Protein 9HDW (pdb70)

GO terms:
  GO:0042802 identical protein binding (F, IPI)
  GO:0004588 orotate phosphoribosyltransferase activity (F, IDA)
  GO:0004590 orotidine-5'-phosphate decarboxylase activity (F, IDA)
  GO:0006222 UMP biosynthetic process (P, IDA)
  GO:0005829 cytosol (C, TAS)
  GO:0005515 protein binding (F, IPI)
  GO:0005634 nucleus (C, IDA)
  GO:0005737 cytoplasm (C, IDA)

Organism: Homo sapiens (NCBI:txid9606)

Structure (mmCIF, N/CA/C/O backbone):
data_9HDW
#
_entry.id   9HDW
#
_cell.length_a   78.830
_cell.length_b   116.560
_cell.length_c   61.990
_cell.angle_alpha   90.00
_cell.angle_beta   90.00
_cell.angle_gamma   90.00
#
_symmetry.space_group_name_H-M   'C 2 2 21'
#
loop_
_entity.id
_entity.type
_entity.pdbx_description
1 polymer "Uridine 5'-monophosphate synthase"
2 non-polymer "URIDINE-5'-MONOPHOSPHATE"
3 non-polymer GLYCEROL
4 water water
#
loop_
_atom_site.group_PDB
_atom_site.id
_atom_site.type_symbol
_atom_site.label_atom_id
_atom_site.label_alt_id
_atom_site.label_comp_id
_atom_site.label_asym_id
_atom_site.label_entity_id
_atom_site.label_seq_id
_atom_site.pdbx_PDB_ins_code
_atom_site.Cartn_x
_atom_site.Cartn_y
_atom_site.Cartn_z
_atom_site.occupancy
_atom_site.B_iso_or_equiv
_atom_site.auth_seq_id
_atom_site.auth_comp_id
_atom_site.auth_asym_id
_atom_site.auth_atom_id
_atom_site.pdbx_PDB_model_num
ATOM 1 N N . MET A 1 1 ? 31.214 30.770 22.623 1.00 45.87 223 MET A N 1
ATOM 2 C CA . MET A 1 1 ? 30.087 31.183 21.794 1.00 45.14 223 MET A CA 1
ATOM 3 C C . MET A 1 1 ? 28.835 30.368 22.114 1.00 37.58 223 MET A C 1
ATOM 4 O O . MET A 1 1 ? 28.258 29.723 21.234 1.00 38.64 223 MET A O 1
ATOM 17 N N A GLU A 1 2 ? 28.429 30.393 23.379 0.59 32.77 224 GLU A N 1
ATOM 18 N N B GLU A 1 2 ? 28.415 30.404 23.380 0.41 33.37 224 GLU A N 1
ATOM 19 C CA A GLU A 1 2 ? 27.170 29.774 23.764 0.59 27.31 224 GLU A CA 1
ATOM 20 C CA B GLU A 1 2 ? 27.170 29.756 23.777 0.41 28.62 224 GLU A CA 1
ATOM 21 C C A GLU A 1 2 ? 26.019 30.560 23.147 0.59 20.75 224 GLU A C 1
ATOM 22 C C B GLU A 1 2 ? 25.978 30.546 23.243 0.41 22.88 224 GLU A C 1
ATOM 23 O O A GLU A 1 2 ? 25.992 31.790 23.204 0.59 20.32 224 GLU A O 1
ATOM 24 O O B GLU A 1 2 ? 25.869 31.756 23.468 0.41 23.29 224 GLU A O 1
ATOM 47 N N . LEU A 1 3 ? 25.078 29.853 22.550 1.00 17.52 225 LEU A N 1
ATOM 48 C CA . LEU A 1 3 ? 23.880 30.443 21.986 1.00 14.81 225 LEU A CA 1
ATOM 49 C C . LEU A 1 3 ? 22.723 30.367 22.975 1.00 12.96 225 LEU A C 1
ATOM 50 O O . LEU A 1 3 ? 22.589 29.414 23.742 1.00 14.25 225 LEU A O 1
ATOM 67 N N . SER A 1 4 ? 21.852 31.360 22.912 1.00 11.80 226 SER A N 1
ATOM 68 C CA . SER A 1 4 ? 20.607 31.338 23.649 1.00 11.36 226 SER A CA 1
ATOM 69 C C . SER A 1 4 ? 19.709 30.196 23.181 1.00 10.62 226 SER A C 1
ATOM 70 O O . SER A 1 4 ? 19.861 29.653 22.090 1.00 10.58 226 SER A O 1
ATOM 78 N N . PHE A 1 5 ? 18.716 29.872 24.005 1.00 10.37 227 PHE A N 1
ATOM 79 C CA . PHE A 1 5 ? 17.730 28.883 23.591 1.00 10.03 227 PHE A CA 1
ATOM 80 C C . PHE A 1 5 ? 17.048 29.288 22.282 1.00 10.23 227 PHE A C 1
ATOM 81 O O . PHE A 1 5 ? 16.855 28.460 21.392 1.00 10.15 227 PHE A O 1
ATOM 98 N N . GLY A 1 6 ? 16.703 30.572 22.142 1.00 10.84 228 GLY A N 1
ATOM 99 C CA . GLY A 1 6 ? 16.031 31.017 20.932 1.00 11.69 228 GLY A CA 1
ATOM 100 C C . GLY A 1 6 ? 16.893 30.878 19.690 1.00 11.16 228 GLY A C 1
ATOM 101 O O . GLY A 1 6 ? 16.393 30.544 18.614 1.00 11.65 228 GLY A O 1
ATOM 105 N N . ALA A 1 7 ? 18.196 31.139 19.811 1.00 10.97 229 ALA A N 1
ATOM 106 C CA . ALA A 1 7 ? 19.091 30.934 18.674 1.00 10.62 229 ALA A CA 1
ATOM 107 C C . ALA A 1 7 ? 19.307 29.448 18.397 1.00 9.98 229 ALA A C 1
ATOM 108 O O . ALA A 1 7 ? 19.381 29.025 17.235 1.00 10.06 229 ALA A O 1
ATOM 115 N N . ARG A 1 8 ? 19.397 28.628 19.448 1.00 9.91 230 ARG A N 1
ATOM 116 C CA . ARG A 1 8 ? 19.531 27.188 19.228 1.00 9.70 230 ARG A CA 1
ATOM 117 C C . ARG A 1 8 ? 18.330 26.641 18.475 1.00 9.58 230 ARG A C 1
ATOM 118 O O . ARG A 1 8 ? 18.462 25.713 17.673 1.00 9.76 230 ARG A O 1
ATOM 139 N N . ALA A 1 9 ? 17.149 27.219 18.706 1.00 9.64 231 ALA A N 1
ATOM 140 C CA . ALA A 1 9 ? 15.942 26.783 18.023 1.00 9.94 231 ALA A CA 1
ATOM 141 C C . ALA A 1 9 ? 16.031 26.953 16.510 1.00 9.97 231 ALA A C 1
ATOM 142 O O . ALA A 1 9 ? 15.246 26.338 15.788 1.00 10.76 231 ALA A O 1
ATOM 149 N N A GLU A 1 10 ? 16.953 27.778 16.026 0.62 9.94 232 GLU A N 1
ATOM 150 N N B GLU A 1 10 ? 16.950 27.797 16.037 0.38 9.85 232 GLU A N 1
ATOM 151 C CA A GLU A 1 10 ? 17.102 28.038 14.597 0.62 10.37 232 GLU A CA 1
ATOM 152 C CA B GLU A 1 10 ? 17.125 28.094 14.620 0.38 9.96 232 GLU A CA 1
ATOM 153 C C A GLU A 1 10 ? 18.276 27.300 13.978 0.62 10.19 232 GLU A C 1
ATOM 154 C C B GLU A 1 10 ? 18.291 27.340 13.991 0.38 10.14 232 GLU A C 1
ATOM 155 O O A GLU A 1 10 ? 18.518 27.459 12.781 0.62 11.24 232 GLU A O 1
ATOM 156 O O B GLU A 1 10 ? 18.551 27.536 12.801 0.38 11.01 232 GLU A O 1
ATOM 179 N N . LEU A 1 11 ? 19.003 26.497 14.734 1.00 10.17 233 LEU A N 1
ATOM 180 C CA . LEU A 1 11 ? 20.196 25.865 14.187 1.00 10.42 233 LEU A CA 1
ATOM 181 C C . LEU A 1 11 ? 19.855 25.005 12.972 1.00 10.82 233 LEU A C 1
ATOM 182 O O . LEU A 1 11 ? 18.803 24.364 12.935 1.00 11.65 233 LEU A O 1
ATOM 199 N N . PRO A 1 12 ? 20.768 24.910 12.003 1.00 11.39 234 PRO A N 1
ATOM 200 C CA . PRO A 1 12 ? 20.481 24.146 10.782 1.00 12.51 234 PRO A CA 1
ATOM 201 C C . PRO A 1 12 ? 20.032 22.730 11.025 1.00 12.44 234 PRO A C 1
ATOM 202 O O . PRO A 1 12 ? 19.147 22.248 10.313 1.00 14.39 234 PRO A O 1
ATOM 213 N N A ARG A 1 13 ? 20.650 22.022 11.960 0.59 12.00 235 ARG A N 1
ATOM 214 N N B ARG A 1 13 ? 20.652 22.045 11.982 0.41 12.76 235 ARG A N 1
ATOM 215 C CA A ARG A 1 13 ? 20.362 20.606 12.184 0.59 12.59 235 ARG A CA 1
ATOM 216 C CA B ARG A 1 13 ? 20.412 20.632 12.234 0.41 13.91 235 ARG A CA 1
ATOM 217 C C A ARG A 1 13 ? 19.308 20.370 13.265 0.59 11.71 235 ARG A C 1
ATOM 218 C C B ARG A 1 13 ? 19.425 20.400 13.374 0.41 12.90 235 ARG A C 1
ATOM 219 O O A ARG A 1 13 ? 19.053 19.214 13.633 0.59 12.14 235 ARG A O 1
ATOM 220 O O B ARG A 1 13 ? 19.331 19.278 13.889 0.41 13.75 235 ARG A O 1
ATOM 261 N N . ILE A 1 14 ? 18.675 21.427 13.773 1.00 11.52 236 ILE A N 1
ATOM 262 C CA . ILE A 1 14 ? 17.729 21.255 14.872 1.00 11.14 236 ILE A CA 1
ATOM 263 C C . ILE A 1 14 ? 16.570 20.361 14.449 1.00 11.40 236 ILE A C 1
ATOM 264 O O . ILE A 1 14 ? 16.057 20.441 13.328 1.00 12.71 236 ILE A O 1
ATOM 281 N N . HIS A 1 15 ? 16.130 19.517 15.368 1.00 10.99 237 HIS A N 1
ATOM 282 C CA . HIS A 1 15 ? 14.931 18.726 15.158 1.00 11.07 237 HIS A CA 1
ATOM 283 C C . HIS A 1 15 ? 13.697 19.590 15.420 1.00 10.73 237 HIS A C 1
ATOM 284 O O . HIS A 1 15 ? 13.702 20.405 16.345 1.00 10.66 237 HIS A O 1
ATOM 297 N N A PRO A 1 16 ? 12.616 19.411 14.654 0.75 11.16 238 PRO A N 1
ATOM 298 N N B PRO A 1 16 ? 12.617 19.419 14.662 0.25 11.56 238 PRO A N 1
ATOM 299 C CA A PRO A 1 16 ? 11.426 20.247 14.883 0.75 11.48 238 PRO A CA 1
ATOM 300 C CA B PRO A 1 16 ? 11.442 20.275 14.892 0.25 11.78 238 PRO A CA 1
ATOM 301 C C A PRO A 1 16 ? 10.881 20.216 16.299 0.75 10.75 238 PRO A C 1
ATOM 302 C C B PRO A 1 16 ? 10.894 20.230 16.310 0.25 10.93 238 PRO A C 1
ATOM 303 O O A PRO A 1 16 ? 10.361 21.236 16.760 0.75 11.67 238 PRO A O 1
ATOM 304 O O B PRO A 1 16 ? 10.412 21.259 16.798 0.25 11.23 238 PRO A O 1
ATOM 325 N N . VAL A 1 17 ? 10.943 19.079 16.988 1.00 10.41 239 VAL A N 1
ATOM 326 C CA . VAL A 1 17 ? 10.422 19.025 18.352 1.00 10.30 239 VAL A CA 1
ATOM 327 C C . VAL A 1 17 ? 11.323 19.828 19.286 1.00 9.77 239 VAL A C 1
ATOM 328 O O . VAL A 1 17 ? 10.851 20.542 20.179 1.00 10.24 239 VAL A O 1
ATOM 342 N N . ALA A 1 18 ? 12.634 19.692 19.098 1.00 9.78 240 ALA A N 1
ATOM 343 C CA . ALA A 1 18 ? 13.580 20.492 19.860 1.00 9.79 240 ALA A CA 1
ATOM 344 C C . ALA A 1 18 ? 13.396 21.978 19.608 1.00 9.39 240 ALA A C 1
ATOM 345 O O . ALA A 1 18 ? 13.471 22.784 20.539 1.00 9.55 240 ALA A O 1
ATOM 352 N N A SER A 1 19 ? 13.176 22.359 18.345 0.77 9.78 241 SER A N 1
ATOM 353 N N B SER A 1 19 ? 13.160 22.375 18.354 0.23 9.49 241 SER A N 1
ATOM 354 C CA A SER A 1 19 ? 12.984 23.767 18.031 0.77 10.14 241 SER A CA 1
ATOM 355 C CA B SER A 1 19 ? 13.007 23.801 18.078 0.23 9.44 241 SER A CA 1
ATOM 356 C C A SER A 1 19 ? 11.744 24.320 18.717 0.77 9.80 241 SER A C 1
ATOM 357 C C B SER A 1 19 ? 11.727 24.349 18.699 0.23 9.58 241 SER A C 1
ATOM 358 O O A SER A 1 19 ? 11.778 25.409 19.302 0.77 10.42 241 SER A O 1
ATOM 359 O O B SER A 1 19 ? 11.713 2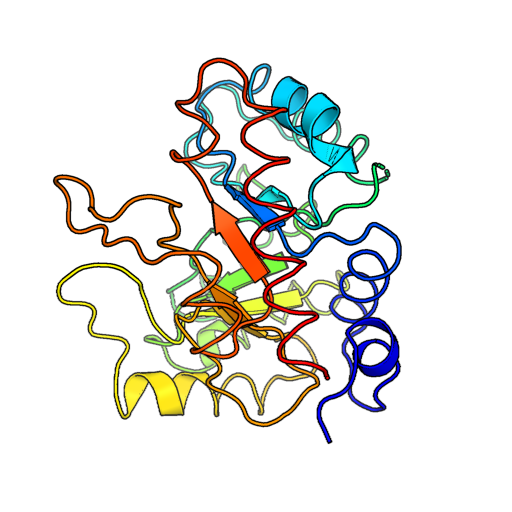5.476 19.208 0.23 9.74 241 SER A O 1
ATOM 374 N N . LYS A 1 20 ? 10.641 23.570 18.671 1.00 9.87 242 LYS A N 1
ATOM 375 C CA . LYS A 1 20 ? 9.410 23.996 19.330 1.00 10.26 242 LYS A CA 1
ATOM 376 C C . LYS A 1 20 ? 9.640 24.199 20.824 1.00 9.67 242 LYS A C 1
ATOM 377 O O . LYS A 1 20 ? 9.211 25.201 21.417 1.00 10.09 242 LYS A O 1
ATOM 397 N N . LEU A 1 21 ? 10.330 23.247 21.443 1.00 9.41 243 LEU A N 1
ATOM 398 C CA . LEU A 1 21 ? 10.637 23.334 22.868 1.00 9.12 243 LEU A CA 1
ATOM 399 C C . LEU A 1 21 ? 11.503 24.553 23.176 1.00 9.10 243 LEU A C 1
ATOM 400 O O . LEU A 1 21 ? 11.209 25.312 24.108 1.00 9.28 243 LEU A O 1
ATOM 416 N N . LEU A 1 22 ? 12.598 24.726 22.435 1.00 9.21 244 LEU A N 1
ATOM 417 C CA . LEU A 1 22 ? 13.508 25.840 22.693 1.00 9.45 244 LEU A CA 1
ATOM 418 C C . LEU A 1 22 ? 12.806 27.183 22.525 1.00 9.85 244 LEU A C 1
ATOM 419 O O . LEU A 1 22 ? 13.046 28.121 23.295 1.00 10.31 244 LEU A O 1
ATOM 435 N N A ARG A 1 23 ? 11.943 27.300 21.507 0.52 9.93 245 ARG A N 1
ATOM 436 N N B ARG A 1 23 ? 11.920 27.289 21.532 0.48 10.49 245 ARG A N 1
ATOM 437 C CA A ARG A 1 23 ? 11.188 28.535 21.320 0.52 10.17 245 ARG A CA 1
ATOM 438 C CA B ARG A 1 23 ? 11.209 28.544 21.317 0.48 11.20 245 ARG A CA 1
ATOM 439 C C A ARG A 1 23 ? 10.318 28.838 22.531 0.52 9.94 245 ARG A C 1
ATOM 440 C C B ARG A 1 23 ? 10.248 28.855 22.459 0.48 10.98 245 ARG A C 1
ATOM 441 O O A ARG A 1 23 ? 10.288 29.977 23.010 0.52 10.31 245 ARG A O 1
ATOM 442 O O B ARG A 1 23 ? 10.109 30.021 22.843 0.48 11.57 245 ARG A O 1
ATOM 483 N N . LEU A 1 24 ? 9.569 27.846 23.018 1.00 10.17 246 LEU A N 1
ATOM 484 C CA . LEU A 1 24 ? 8.665 28.123 24.135 1.00 10.16 246 LEU A CA 1
ATOM 485 C C . LEU A 1 24 ? 9.441 28.355 25.429 1.00 9.66 246 LEU A C 1
ATOM 486 O O . LEU A 1 24 ? 8.996 29.134 26.278 1.00 10.21 246 LEU A O 1
ATOM 503 N N A MET A 1 25 ? 10.610 27.728 25.584 0.95 9.29 247 MET A N 1
ATOM 504 N N B MET A 1 25 ? 10.601 27.715 25.587 0.05 9.77 247 MET A N 1
ATOM 505 C CA A MET A 1 25 ? 11.459 28.008 26.739 0.95 9.14 247 MET A CA 1
ATOM 506 C CA B MET A 1 25 ? 11.453 28.018 26.731 0.05 9.91 247 MET A CA 1
ATOM 507 C C A MET A 1 25 ? 11.843 29.482 26.754 0.95 9.52 247 MET A C 1
ATOM 508 C C B MET A 1 25 ? 11.846 29.489 26.733 0.05 10.44 247 MET A C 1
ATOM 509 O O A MET A 1 25 ? 11.757 30.163 27.781 0.95 10.22 247 MET A O 1
ATOM 510 O O B MET A 1 25 ? 11.751 30.172 27.759 0.05 10.42 247 MET A O 1
ATOM 537 N N A GLN A 1 26 ? 12.285 29.976 25.600 0.71 9.83 248 GLN A N 1
ATOM 538 N N B GLN A 1 26 ? 12.297 29.994 25.583 0.29 11.01 248 GLN A N 1
ATOM 539 C CA A GLN A 1 26 ? 12.693 31.372 25.490 0.71 10.81 248 GLN A CA 1
ATOM 540 C CA B GLN A 1 26 ? 12.706 31.393 25.498 0.29 12.02 248 GLN A CA 1
ATOM 541 C C A GLN A 1 26 ? 11.505 32.301 25.714 0.71 11.22 248 GLN A C 1
ATOM 542 C C B GLN A 1 26 ? 11.516 32.326 25.691 0.29 11.67 248 GLN A C 1
ATOM 543 O O A GLN A 1 26 ? 11.605 33.301 26.435 0.71 12.88 248 GLN A O 1
ATOM 544 O O B GLN A 1 26 ? 11.622 33.343 26.386 0.29 12.31 248 GLN A O 1
ATOM 571 N N . LYS A 1 27 ? 10.374 31.998 25.082 1.00 11.17 249 LYS A N 1
ATOM 572 C CA . LYS A 1 27 ? 9.203 32.864 25.177 1.00 12.07 249 LYS A CA 1
ATOM 573 C C . LYS A 1 27 ? 8.711 32.984 26.612 1.00 11.81 249 LYS A C 1
ATOM 574 O O . LYS A 1 27 ? 8.365 34.077 27.076 1.00 12.93 249 LYS A O 1
ATOM 594 N N . LYS A 1 28 ? 8.654 31.864 27.320 1.00 10.71 250 LYS A N 1
ATOM 595 C CA . LYS A 1 28 ? 8.076 31.793 28.655 1.00 10.81 250 LYS A CA 1
ATOM 596 C C . LYS A 1 28 ? 9.097 31.976 29.778 1.00 10.47 250 LYS A C 1
ATOM 597 O O . LYS A 1 28 ? 8.711 32.013 30.961 1.00 11.69 250 LYS A O 1
ATOM 616 N N A GLU A 1 29 ? 10.378 32.086 29.440 0.63 10.15 251 GLU A N 1
ATOM 617 N N B GLU A 1 29 ? 10.383 32.041 29.444 0.37 10.41 251 GLU A N 1
ATOM 618 C CA A GLU A 1 29 ? 11.455 32.135 30.427 0.63 10.02 251 GLU A CA 1
ATOM 619 C CA B GLU A 1 29 ? 11.443 32.153 30.445 0.37 10.74 251 GLU A CA 1
ATOM 620 C C A GLU A 1 29 ? 11.313 30.976 31.413 0.63 9.71 251 GLU A C 1
ATOM 621 C C B GLU A 1 29 ? 11.403 30.969 31.411 0.37 9.76 251 GLU A C 1
ATOM 622 O O A GLU A 1 29 ? 11.280 31.147 32.637 0.63 11.14 251 GLU A O 1
ATOM 623 O O B GLU A 1 29 ? 11.533 31.118 32.633 0.37 9.68 251 GLU A O 1
ATOM 646 N N . THR A 1 30 ? 11.238 29.769 30.857 1.00 9.04 252 THR A N 1
ATOM 647 C CA . THR A 1 30 ? 11.269 28.583 31.682 1.00 8.64 252 THR A CA 1
ATOM 648 C C . THR A 1 30 ? 12.067 27.470 31.039 1.00 8.72 252 THR A C 1
ATOM 649 O O . THR A 1 30 ? 11.865 27.113 29.875 1.00 9.97 252 THR A O 1
ATOM 661 N N . ASN A 1 31 ? 12.907 26.866 31.869 1.00 8.18 253 ASN A N 1
ATOM 662 C CA . ASN A 1 31 ? 13.658 25.661 31.572 1.00 8.08 253 ASN A CA 1
ATOM 663 C C . ASN A 1 31 ? 13.400 24.614 32.661 1.00 7.99 253 ASN A C 1
ATOM 664 O O . ASN A 1 31 ? 14.274 23.807 32.984 1.00 8.78 253 ASN A O 1
ATOM 675 N N . LEU A 1 32 ? 12.171 24.620 33.183 1.00 8.09 254 LEU A N 1
ATOM 676 C CA . LEU A 1 32 ? 11.706 23.669 34.185 1.00 7.79 254 LEU A CA 1
ATOM 677 C C . LEU A 1 32 ? 10.776 22.634 33.554 1.00 7.52 254 LEU A C 1
ATOM 678 O O . LEU A 1 32 ? 9.791 22.985 32.902 1.00 8.07 254 LEU A O 1
ATOM 694 N N . CYS A 1 33 ? 11.086 21.358 33.797 1.00 7.37 255 CYS A N 1
ATOM 695 C CA . CYS A 1 33 ? 10.217 20.234 33.482 1.00 7.51 255 CYS A CA 1
ATOM 696 C C . CYS A 1 33 ? 9.636 19.699 34.790 1.00 7.40 255 CYS A C 1
ATOM 697 O O . CYS A 1 33 ? 10.381 19.268 35.678 1.00 8.31 255 CYS A O 1
ATOM 705 N N . LEU A 1 34 ? 8.311 19.753 34.918 1.00 7.64 256 LEU A N 1
ATOM 706 C CA . LEU A 1 34 ? 7.640 19.174 36.078 1.00 7.39 256 LEU A CA 1
ATOM 707 C C . LEU A 1 34 ? 7.590 17.661 35.930 1.00 7.34 256 LEU A C 1
ATOM 708 O O . LEU A 1 34 ? 7.072 17.165 34.934 1.00 8.48 256 LEU A O 1
ATOM 724 N N . SER A 1 35 ? 8.069 16.934 36.938 1.00 7.35 257 SER A N 1
ATOM 725 C CA . SER A 1 35 ? 7.902 15.481 36.994 1.00 7.31 257 SER A CA 1
ATOM 726 C C . SER A 1 35 ? 6.634 15.202 37.780 1.00 7.70 257 SER A C 1
ATOM 727 O O . SER A 1 35 ? 6.623 15.262 39.010 1.00 8.71 257 SER A O 1
ATOM 735 N N . ALA A 1 36 ? 5.542 14.965 37.047 1.00 8.17 258 ALA A N 1
ATOM 736 C CA . ALA A 1 36 ? 4.206 14.899 37.631 1.00 8.91 258 ALA A CA 1
ATOM 737 C C . ALA A 1 36 ? 3.954 13.492 38.171 1.00 9.18 258 ALA A C 1
ATOM 738 O O . ALA A 1 36 ? 3.150 12.722 37.650 1.00 9.69 258 ALA A O 1
ATOM 745 N N A ASP A 1 37 ? 4.635 13.189 39.278 0.84 10.18 259 ASP A N 1
ATOM 746 N N B ASP A 1 37 ? 4.730 13.158 39.200 0.16 9.95 259 ASP A N 1
ATOM 747 C CA A ASP A 1 37 ? 4.691 11.818 39.785 0.84 11.28 259 ASP A CA 1
ATOM 748 C CA B ASP A 1 37 ? 4.696 11.840 39.825 0.16 10.12 259 ASP A CA 1
ATOM 749 C C A ASP A 1 37 ? 3.564 11.591 40.793 0.84 12.73 259 ASP A C 1
ATOM 750 C C B ASP A 1 37 ? 3.524 11.819 40.794 0.16 9.89 259 ASP A C 1
ATOM 751 O O A ASP A 1 37 ? 3.756 11.514 42.001 0.84 15.65 259 ASP A O 1
ATOM 752 O O B ASP A 1 37 ? 3.635 12.163 41.980 0.16 8.03 259 ASP A O 1
ATOM 769 N N . VAL A 1 38 ? 2.365 11.482 40.232 1.00 10.54 260 VAL A N 1
ATOM 770 C CA . VAL A 1 38 ? 1.124 11.323 40.970 1.00 10.07 260 VAL A CA 1
ATOM 771 C C . VAL A 1 38 ? 0.384 10.097 40.457 1.00 9.80 260 VAL A C 1
ATOM 772 O O . VAL A 1 38 ? 0.631 9.607 39.359 1.00 12.29 260 VAL A O 1
ATOM 785 N N A SER A 1 39 ? -0.543 9.598 41.271 0.84 10.06 261 SER A N 1
ATOM 786 N N B SER A 1 39 ? -0.542 9.604 41.286 0.16 10.57 261 SER A N 1
ATOM 787 C CA A SER A 1 39 ? -1.321 8.418 40.913 0.84 10.76 261 SER A CA 1
ATOM 788 C CA B SER A 1 39 ? -1.339 8.425 40.973 0.16 11.46 261 SER A CA 1
ATOM 789 C C A SER A 1 39 ? -2.741 8.720 40.456 0.84 9.46 261 SER A C 1
ATOM 790 C C B SER A 1 39 ? -2.759 8.752 40.527 0.16 11.28 261 SER A C 1
ATOM 791 O O A SER A 1 39 ? -3.401 7.816 39.929 0.84 11.01 261 SER A O 1
ATOM 792 O O B SER A 1 39 ? -3.480 7.840 40.108 0.16 11.55 261 SER A O 1
ATOM 807 N N A LEU A 1 40 ? -3.219 9.956 40.626 0.77 9.30 262 LEU A N 1
ATOM 808 N N B LEU A 1 40 ? -3.180 10.012 40.615 0.23 11.35 262 LEU A N 1
ATOM 809 C CA A LEU A 1 40 ? -4.583 10.333 40.281 0.77 9.55 262 LEU A CA 1
ATOM 810 C CA B LEU A 1 40 ? -4.544 10.421 40.306 0.23 11.51 262 LEU A CA 1
ATOM 811 C C A LEU A 1 40 ? -4.617 11.261 39.082 0.77 9.22 262 LEU A C 1
ATOM 812 C C B LEU A 1 40 ? -4.556 11.266 39.041 0.23 10.84 262 LEU A C 1
ATOM 813 O O A LEU A 1 40 ? -3.995 12.329 39.102 0.77 9.30 262 LEU A O 1
ATOM 814 O O B LEU A 1 40 ? -3.808 12.245 38.939 0.23 10.93 262 LEU A O 1
ATOM 845 N N . ALA A 1 41 ? -5.430 10.911 38.093 1.00 10.32 263 ALA A N 1
ATOM 846 C CA . ALA A 1 41 ? -5.611 11.760 36.923 1.00 10.90 263 ALA A CA 1
ATOM 847 C C . ALA A 1 41 ? -6.022 13.178 37.295 1.00 10.21 263 ALA A C 1
ATOM 848 O O . ALA A 1 41 ? -5.559 14.142 36.677 1.00 10.69 263 ALA A O 1
ATOM 856 N N A ARG A 1 42 ? -6.928 13.342 38.264 0.60 9.61 264 ARG A N 1
ATOM 857 N N B ARG A 1 42 ? -6.902 13.323 38.290 0.40 11.49 264 ARG A N 1
ATOM 858 C CA A ARG A 1 42 ? -7.372 14.696 38.583 0.60 9.41 264 ARG A CA 1
ATOM 859 C CA B ARG A 1 42 ? -7.393 14.650 38.637 0.40 13.13 264 ARG A CA 1
ATOM 860 C C A ARG A 1 42 ? -6.208 15.530 39.096 0.60 8.90 264 ARG A C 1
ATOM 861 C C B ARG A 1 42 ? -6.257 15.524 39.149 0.40 11.60 264 ARG A C 1
ATOM 862 O O A ARG A 1 42 ? -6.087 16.715 38.774 0.60 9.70 264 ARG A O 1
ATOM 863 O O B ARG A 1 42 ? -6.204 16.724 38.856 0.40 11.38 264 ARG A O 1
ATOM 904 N N A GLU A 1 43 ? -5.345 14.932 39.922 0.64 9.02 265 GLU A N 1
ATOM 905 N N B GLU A 1 43 ? -5.339 14.942 39.928 0.36 10.63 265 GLU A N 1
ATOM 906 C CA A GLU A 1 43 ? -4.200 15.676 40.420 0.64 9.01 265 GLU A CA 1
ATOM 907 C CA B GLU A 1 43 ? -4.199 15.711 40.409 0.36 10.09 265 GLU A CA 1
ATOM 908 C C A GLU A 1 43 ? -3.235 16.014 39.285 0.64 8.69 265 GLU A C 1
ATOM 909 C C B GLU A 1 43 ? -3.236 16.029 39.270 0.36 9.22 265 GLU A C 1
ATOM 910 O O A GLU A 1 43 ? -2.728 17.137 39.210 0.64 9.42 265 GLU A O 1
ATOM 911 O O B GLU A 1 43 ? -2.715 17.147 39.184 0.36 9.38 265 GLU A O 1
ATOM 934 N N . LEU A 1 44 ? -2.985 15.061 38.386 1.00 8.92 266 LEU A N 1
ATOM 935 C CA . LEU A 1 44 ? -2.145 15.322 37.215 1.00 9.02 266 LEU A CA 1
ATOM 936 C C . LEU A 1 44 ? -2.668 16.523 36.439 1.00 8.73 266 LEU A C 1
ATOM 937 O O . LEU A 1 44 ? -1.911 17.433 36.077 1.00 8.93 266 LEU A O 1
ATOM 953 N N . LEU A 1 45 ? -3.969 16.517 36.137 1.00 8.72 267 LEU A N 1
ATOM 954 C CA . LEU A 1 45 ? -4.548 17.573 35.318 1.00 8.90 267 LEU A CA 1
ATOM 955 C C . LEU A 1 45 ? -4.596 18.906 36.059 1.00 8.74 267 LEU A C 1
ATOM 956 O O . LEU A 1 45 ? -4.358 19.959 35.458 1.00 9.24 267 LEU A O 1
ATOM 972 N N . GLN A 1 46 ? -4.890 18.884 37.360 1.00 8.85 268 GLN A N 1
ATOM 973 C CA . GLN A 1 46 ? -4.897 20.132 38.117 1.00 9.06 268 GLN A CA 1
ATOM 974 C C . GLN A 1 46 ? -3.496 20.723 38.203 1.00 8.90 268 GLN A C 1
ATOM 975 O O . GLN A 1 46 ? -3.320 21.948 38.111 1.00 9.29 268 G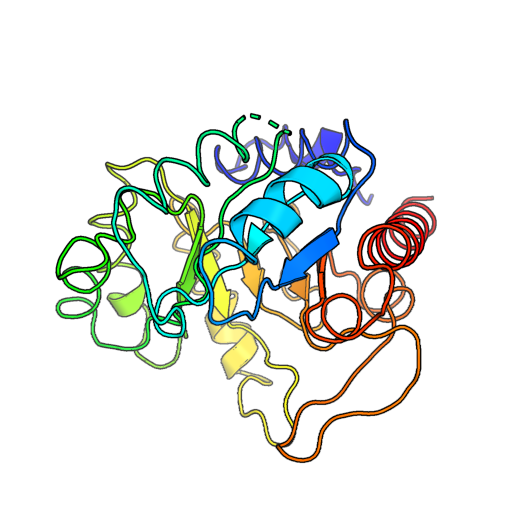LN A O 1
ATOM 989 N N . LEU A 1 47 ? -2.474 19.880 38.364 1.00 8.86 269 LEU A N 1
ATOM 990 C CA . LEU A 1 47 ? -1.101 20.372 38.341 1.00 8.77 269 LEU A CA 1
ATOM 991 C C . LEU A 1 47 ? -0.740 20.923 36.966 1.00 8.66 269 LEU A C 1
ATOM 992 O O . LEU A 1 47 ? -0.118 21.983 36.856 1.00 9.08 269 LEU A O 1
ATOM 1008 N N . ALA A 1 48 ? -1.097 20.200 35.900 1.00 8.76 270 ALA A N 1
ATOM 1009 C CA . ALA A 1 48 ? -0.765 20.655 34.556 1.00 9.12 270 ALA A CA 1
ATOM 1010 C C . ALA A 1 48 ? -1.388 22.012 34.260 1.00 8.94 270 ALA A C 1
ATOM 1011 O O . ALA A 1 48 ? -0.768 22.868 33.617 1.00 9.66 270 ALA A O 1
ATOM 1018 N N . ASP A 1 49 ? -2.624 22.223 34.708 1.00 9.06 271 ASP A N 1
ATOM 1019 C CA . ASP A 1 49 ? -3.302 23.486 34.429 1.00 9.40 271 ASP A CA 1
ATOM 1020 C C . ASP A 1 49 ? -2.667 24.620 35.226 1.00 9.31 271 ASP A C 1
ATOM 1021 O O . ASP A 1 49 ? -2.343 25.678 34.684 1.00 11.01 271 ASP A O 1
ATOM 1030 N N . ALA A 1 50 ? -2.451 24.409 36.526 1.00 8.86 272 ALA A N 1
ATOM 1031 C CA . ALA A 1 50 ? -1.953 25.484 37.369 1.00 8.99 272 ALA A CA 1
ATOM 1032 C C . ALA A 1 50 ? -0.492 25.806 37.107 1.00 9.04 272 ALA A C 1
ATOM 1033 O O . ALA A 1 50 ? -0.082 26.974 37.198 1.00 9.89 272 ALA A O 1
ATOM 1040 N N . LEU A 1 51 ? 0.325 24.781 36.850 1.00 8.48 273 LEU A N 1
ATOM 1041 C CA . LEU A 1 51 ? 1.755 24.951 36.672 1.00 8.32 273 LEU A CA 1
ATOM 1042 C C . LEU A 1 51 ? 2.146 25.104 35.207 1.00 8.26 273 LEU A C 1
ATOM 1043 O O . LEU A 1 51 ? 3.292 25.439 34.919 1.00 8.59 273 LEU A O 1
ATOM 1059 N N . GLY A 1 52 ? 1.214 24.885 34.284 1.00 8.75 274 GLY A N 1
ATOM 1060 C CA . GLY A 1 52 ? 1.511 24.974 32.866 1.00 8.98 274 GLY A CA 1
ATOM 1061 C C . GLY A 1 52 ? 2.271 26.229 32.461 1.00 8.98 274 GLY A C 1
ATOM 1062 O O . GLY A 1 52 ? 3.248 26.142 31.717 1.00 9.06 274 GLY A O 1
ATOM 1066 N N . PRO A 1 53 ? 1.849 27.415 32.928 1.00 9.27 275 PRO A N 1
ATOM 1067 C CA . PRO A 1 53 ? 2.569 28.636 32.539 1.00 9.83 275 PRO A CA 1
ATOM 1068 C C . PRO A 1 53 ? 4.003 28.695 33.020 1.00 9.62 275 PRO A C 1
ATOM 1069 O O . PRO A 1 53 ? 4.775 29.498 32.470 1.00 11.38 275 PRO A O 1
ATOM 1080 N N . SER A 1 54 ? 4.371 27.923 34.043 1.00 8.86 276 SER A N 1
ATOM 1081 C CA . SER A 1 54 ? 5.685 27.950 34.645 1.00 8.91 276 SER A CA 1
ATOM 1082 C C . SER A 1 54 ? 6.655 26.931 34.075 1.00 8.35 276 SER A C 1
ATOM 1083 O O . SER A 1 54 ? 7.828 26.961 34.474 1.00 8.84 276 SER A O 1
ATOM 1091 N N . ILE A 1 55 ? 6.194 26.022 33.211 1.00 8.21 277 ILE A N 1
ATOM 1092 C CA . ILE A 1 55 ? 6.995 24.876 32.803 1.00 7.85 277 ILE A CA 1
ATOM 1093 C C . ILE A 1 55 ? 7.165 24.866 31.285 1.00 7.95 277 ILE A C 1
ATOM 1094 O O . ILE A 1 55 ? 6.306 25.328 30.528 1.00 8.63 277 ILE A O 1
ATOM 1110 N N . CYS A 1 56 ? 8.278 24.274 30.844 1.00 7.76 278 CYS A N 1
ATOM 1111 C CA . CYS A 1 56 ? 8.478 24.013 29.421 1.00 8.02 278 CYS A CA 1
ATOM 1112 C C . CYS A 1 56 ? 8.017 22.611 29.031 1.00 7.76 278 CYS A C 1
ATOM 1113 O O . CYS A 1 56 ? 7.861 22.318 27.839 1.00 8.06 278 CYS A O 1
ATOM 1121 N N A MET A 1 57 ? 7.780 21.756 30.014 0.97 7.61 279 MET A N 1
ATOM 1122 N N B MET A 1 57 ? 7.827 21.739 30.016 0.03 7.92 279 MET A N 1
ATOM 1123 C CA A MET A 1 57 ? 7.572 20.342 29.783 0.97 7.45 279 MET A CA 1
ATOM 1124 C CA B MET A 1 57 ? 7.569 20.335 29.754 0.03 8.13 279 MET A CA 1
ATOM 1125 C C A MET A 1 57 ? 6.939 19.748 31.026 0.97 7.18 279 MET A C 1
ATOM 1126 C C B MET A 1 57 ? 6.989 19.702 31.007 0.03 7.67 279 MET A C 1
ATOM 1127 O O A MET A 1 57 ? 7.221 20.180 32.148 0.97 7.66 279 MET A O 1
ATOM 1128 O O B MET A 1 57 ? 7.331 20.079 32.129 0.03 7.61 279 MET A O 1
ATOM 1155 N N . LEU A 1 58 ? 6.098 18.742 30.794 1.00 7.32 280 LEU A N 1
ATOM 1156 C CA . LEU A 1 58 ? 5.506 17.930 31.846 1.00 7.52 280 LEU A CA 1
ATOM 1157 C C . LEU A 1 58 ? 5.901 16.496 31.543 1.00 7.16 280 LEU A C 1
ATOM 1158 O O . LEU A 1 58 ? 5.627 15.989 30.447 1.00 7.87 280 LEU A O 1
ATOM 1175 N N . LYS A 1 59 ? 6.578 15.880 32.508 1.00 7.26 281 LYS A N 1
ATOM 1176 C CA . LYS A 1 59 ? 7.042 14.505 32.399 1.00 7.30 281 LYS A CA 1
ATOM 1177 C C . LYS A 1 59 ? 6.076 13.602 33.148 1.00 7.14 281 LYS A C 1
ATOM 1178 O O . LYS A 1 59 ? 5.779 13.835 34.329 1.00 7.89 281 LYS A O 1
ATOM 1197 N N . THR A 1 60 ? 5.606 12.565 32.461 1.00 7.48 282 THR A N 1
ATOM 1198 C CA . THR A 1 60 ? 4.670 11.605 32.999 1.00 7.81 282 THR A CA 1
ATOM 1199 C C . THR A 1 60 ? 5.338 10.252 33.245 1.00 7.56 282 THR A C 1
ATOM 1200 O O . THR A 1 60 ? 6.325 9.872 32.601 1.00 8.25 282 THR A O 1
ATOM 1211 N N . HIS A 1 61 ? 4.692 9.513 34.145 1.00 8.00 283 HIS A N 1
ATOM 1212 C CA . HIS A 1 61 ? 4.885 8.066 34.281 1.00 8.07 283 HIS A CA 1
ATOM 1213 C C . HIS A 1 61 ? 3.453 7.509 34.207 1.00 8.03 283 HIS A C 1
ATOM 1214 O O . HIS A 1 61 ? 2.810 7.284 35.232 1.00 8.35 283 HIS A O 1
ATOM 1227 N N . VAL A 1 62 ? 2.939 7.292 33.000 1.00 8.33 284 VAL A N 1
ATOM 1228 C CA . VAL A 1 62 ? 1.540 6.887 32.931 1.00 9.84 284 VAL A CA 1
ATOM 1229 C C . VAL A 1 62 ? 1.259 5.542 33.556 1.00 8.71 284 VAL A C 1
ATOM 1230 O O . VAL A 1 62 ? 0.128 5.276 33.896 1.00 9.28 284 VAL A O 1
ATOM 1243 N N . ASP A 1 63 ? 2.273 4.701 33.665 1.00 8.19 285 ASP A N 1
ATOM 1244 C CA . ASP A 1 63 ? 2.096 3.394 34.276 1.00 8.63 285 ASP A CA 1
ATOM 1245 C C . ASP A 1 63 ? 1.941 3.432 35.794 1.00 8.61 285 ASP A C 1
ATOM 1246 O O . ASP A 1 63 ? 1.761 2.371 36.393 1.00 10.07 285 ASP A O 1
ATOM 1256 N N A ILE A 1 64 ? 1.979 4.620 36.391 0.53 8.15 286 ILE A N 1
ATOM 1257 N N B ILE A 1 64 ? 1.971 4.609 36.426 0.47 8.56 286 ILE A N 1
ATOM 1258 C CA A ILE A 1 64 ? 1.705 4.791 37.810 0.53 8.90 286 ILE A CA 1
ATOM 1259 C CA B ILE A 1 64 ? 1.611 4.737 37.836 0.47 8.67 286 ILE A CA 1
ATOM 1260 C C A ILE A 1 64 ? 0.305 5.361 38.037 0.53 9.16 286 ILE A C 1
ATOM 1261 C C B ILE A 1 64 ? 0.289 5.460 38.028 0.47 9.21 286 ILE A C 1
ATOM 1262 O O A ILE A 1 64 ? -0.210 5.279 39.160 0.53 9.65 286 ILE A O 1
ATOM 1263 O O B ILE A 1 64 ? -0.112 5.701 39.174 0.47 9.66 286 ILE A O 1
ATOM 1294 N N A LEU A 1 65 ? -0.336 5.917 37.014 0.53 9.09 287 LEU A N 1
ATOM 1295 N N B LEU A 1 65 ? -0.411 5.802 36.949 0.47 8.84 287 LEU A N 1
ATOM 1296 C CA A LEU A 1 65 ? -1.690 6.418 37.209 0.53 9.93 287 LEU A CA 1
ATOM 1297 C CA B LEU A 1 65 ? -1.683 6.511 37.029 0.47 10.34 287 LEU A CA 1
ATOM 1298 C C A LEU A 1 65 ? -2.638 5.274 37.532 0.53 10.73 287 LEU A C 1
ATOM 1299 C C B LEU A 1 65 ? -2.788 5.472 37.193 0.47 11.06 287 LEU A C 1
ATOM 1300 O O A LEU A 1 65 ? -2.688 4.260 36.838 0.53 11.36 287 LEU A O 1
ATOM 1301 O O B LEU A 1 65 ? -3.109 4.744 36.245 0.47 11.17 287 LEU A O 1
ATOM 1332 N N A ASN A 1 66 ? -3.430 5.443 38.556 0.78 10.84 288 ASN A N 1
ATOM 1333 N N B ASN A 1 66 ? -3.356 5.379 38.401 0.22 11.24 288 ASN A N 1
ATOM 1334 C CA A ASN A 1 66 ? -4.378 4.384 38.848 0.78 11.45 288 ASN A CA 1
ATOM 1335 C CA B ASN A 1 66 ? -4.289 4.296 38.714 0.22 12.76 288 ASN A CA 1
ATOM 1336 C C A ASN A 1 66 ? -5.552 4.398 37.890 0.78 11.68 288 ASN A C 1
ATOM 1337 C C B ASN A 1 66 ? -5.643 4.451 38.033 0.22 11.83 288 ASN A C 1
ATOM 1338 O O A ASN A 1 66 ? -6.144 3.342 37.625 0.78 13.20 288 ASN A O 1
ATOM 1339 O O B ASN A 1 66 ? -6.480 3.546 38.144 0.22 11.68 288 ASN A O 1
ATOM 1360 N N . ASP A 1 67 ? -5.884 5.573 37.359 1.00 10.84 289 ASP A N 1
ATOM 1361 C CA . ASP A 1 67 ? -7.080 5.817 36.570 1.00 11.63 289 ASP A CA 1
ATOM 1362 C C . ASP A 1 67 ? -6.719 6.352 35.188 1.00 11.33 289 ASP A C 1
ATOM 1363 O O . ASP A 1 67 ? -7.434 7.157 34.600 1.00 12.40 289 ASP A O 1
ATOM 1373 N N . PHE A 1 68 ? -5.618 5.860 34.620 1.00 11.34 290 PHE A N 1
ATOM 1374 C CA . PHE A 1 68 ? -5.283 6.156 33.236 1.00 11.09 290 PHE A CA 1
ATOM 1375 C C . PHE A 1 68 ? -6.430 5.794 32.296 1.00 11.29 290 PHE A C 1
ATOM 1376 O O . PHE A 1 68 ? -6.989 4.697 32.368 1.00 12.23 290 PHE A O 1
ATOM 1393 N N . THR A 1 69 ? -6.719 6.705 31.363 1.00 10.99 291 THR A N 1
ATOM 1394 C CA . THR A 1 69 ? -7.449 6.401 30.138 1.00 11.36 291 THR A CA 1
ATOM 1395 C C . THR A 1 69 ? -6.854 7.277 29.048 1.00 10.50 291 THR A C 1
ATOM 1396 O O . THR A 1 69 ? -6.196 8.282 29.330 1.00 10.47 291 THR A O 1
ATOM 1407 N N . LEU A 1 70 ? -7.135 6.925 27.793 1.00 10.71 292 LEU A N 1
ATOM 1408 C CA . LEU A 1 70 ? -6.694 7.791 26.711 1.00 11.00 292 LEU A CA 1
ATOM 1409 C C . LEU A 1 70 ? -7.377 9.146 26.758 1.00 10.64 292 LEU A C 1
ATOM 1410 O O . LEU A 1 70 ? -6.802 10.137 26.316 1.00 11.76 292 LEU A O 1
ATOM 1426 N N A ASP A 1 71 ? -8.582 9.225 27.317 0.53 10.95 293 ASP A N 1
ATOM 1427 N N B ASP A 1 71 ? -8.587 9.219 27.305 0.47 10.45 293 ASP A N 1
ATOM 1428 C CA A ASP A 1 71 ? -9.238 10.524 27.437 0.53 12.19 293 ASP A CA 1
ATOM 1429 C CA B ASP A 1 71 ? -9.230 10.519 27.444 0.47 11.24 293 ASP A CA 1
ATOM 1430 C C A ASP A 1 71 ? -8.537 11.434 28.445 0.53 11.02 293 ASP A C 1
ATOM 1431 C C B ASP A 1 71 ? -8.451 11.428 28.390 0.47 10.66 293 ASP A C 1
ATOM 1432 O O A ASP A 1 71 ? -8.585 12.657 28.294 0.53 11.35 293 ASP A O 1
ATOM 1433 O O B ASP A 1 71 ? -8.355 12.635 28.148 0.47 11.03 293 ASP A O 1
ATOM 1450 N N . VAL A 1 72 ? -7.884 10.878 29.471 1.00 10.64 294 VAL A N 1
ATOM 1451 C CA . VAL A 1 72 ? -7.050 11.707 30.345 1.00 10.40 294 VAL A CA 1
ATOM 1452 C C . VAL A 1 72 ? -5.948 12.357 29.527 1.00 9.65 294 VAL A C 1
ATOM 1453 O O . VAL A 1 72 ? -5.621 13.539 29.711 1.00 9.93 294 VAL A O 1
ATOM 1467 N N A MET A 1 73 ? -5.347 11.587 28.622 0.66 9.39 295 MET A N 1
ATOM 1468 N N B MET A 1 73 ? -5.328 11.579 28.634 0.34 9.47 295 MET A N 1
ATOM 1469 C CA A MET A 1 73 ? -4.241 12.129 27.855 0.66 9.39 295 MET A CA 1
ATOM 1470 C CA B MET A 1 73 ? -4.245 12.110 27.818 0.34 9.49 295 MET A CA 1
ATOM 1471 C C A MET A 1 73 ? -4.718 13.177 26.851 0.66 9.64 295 MET A C 1
ATOM 1472 C C B MET A 1 73 ? -4.745 13.208 26.892 0.34 9.48 295 MET A C 1
ATOM 1473 O O A MET A 1 73 ? -3.985 14.129 26.565 0.66 10.56 295 MET A O 1
ATOM 1474 O O B MET A 1 73 ? -4.056 14.211 26.680 0.34 9.40 295 MET A O 1
ATOM 1501 N N . LYS A 1 74 ? -5.938 13.028 26.323 1.00 10.21 296 LYS A N 1
ATOM 1502 C CA . LYS A 1 74 ? -6.519 14.077 25.489 1.00 10.91 296 LYS A CA 1
ATOM 1503 C C . LYS A 1 74 ? -6.663 15.372 26.281 1.00 10.36 296 LYS A C 1
ATOM 1504 O O . LYS A 1 74 ? -6.377 16.460 25.767 1.00 10.76 296 LYS A O 1
ATOM 1524 N N A GLU A 1 75 ? -7.128 15.269 27.530 0.69 10.08 297 GLU A N 1
ATOM 1525 N N B GLU A 1 75 ? -7.119 15.277 27.531 0.31 10.92 297 GLU A N 1
ATOM 1526 C CA A GLU A 1 75 ? -7.244 16.456 28.373 0.69 10.68 297 GLU A CA 1
ATOM 1527 C CA B GLU A 1 75 ? -7.241 16.477 28.352 0.31 11.83 297 GLU A CA 1
ATOM 1528 C C A GLU A 1 75 ? -5.875 17.070 28.662 0.69 10.03 297 GLU A C 1
ATOM 1529 C C B GLU A 1 75 ? -5.877 17.072 28.687 0.31 10.70 297 GLU A C 1
ATOM 1530 O O A GLU A 1 75 ? -5.722 18.301 28.678 0.69 11.12 297 GLU A O 1
ATOM 1531 O O B GLU A 1 75 ? -5.741 18.299 28.773 0.31 11.26 297 GLU A O 1
ATOM 1554 N N . LEU A 1 76 ? -4.863 16.229 28.876 1.00 9.63 298 LEU A N 1
ATOM 1555 C CA . LEU A 1 76 ? -3.521 16.736 29.109 1.00 9.36 298 LEU A CA 1
ATOM 1556 C C . LEU A 1 76 ? -2.998 17.473 27.881 1.00 9.51 298 LEU A C 1
ATOM 1557 O O . LEU A 1 76 ? -2.377 18.536 28.015 1.00 9.84 298 LEU A O 1
ATOM 1574 N N . ILE A 1 77 ? -3.261 16.939 26.684 1.00 9.33 299 ILE A N 1
ATOM 1575 C CA . ILE A 1 77 ? -2.871 17.617 25.450 1.00 9.57 299 ILE A CA 1
ATOM 1576 C C . ILE A 1 77 ? -3.535 18.986 25.347 1.00 9.85 299 ILE A C 1
ATOM 1577 O O . ILE A 1 77 ? -2.897 19.963 24.940 1.00 10.40 299 ILE A O 1
ATOM 1593 N N A THR A 1 78 ? -4.820 19.083 25.701 0.86 10.20 300 THR A N 1
ATOM 1594 N N B THR A 1 78 ? -4.820 19.087 25.698 0.14 10.41 300 THR A N 1
ATOM 1595 C CA A THR A 1 78 ? -5.476 20.387 25.668 0.86 10.71 300 THR A CA 1
ATOM 1596 C CA B THR A 1 78 ? -5.463 20.398 25.648 0.14 11.03 300 THR A CA 1
ATOM 1597 C C A THR A 1 78 ? -4.739 21.391 26.537 0.86 10.12 300 THR A C 1
ATOM 1598 C C B THR A 1 78 ? -4.720 21.396 26.525 0.14 10.36 300 THR A C 1
ATOM 1599 O O A THR A 1 78 ? -4.546 22.548 26.143 0.86 10.93 300 THR A O 1
ATOM 1600 O O B THR A 1 78 ? -4.500 22.545 26.127 0.14 10.43 300 THR A O 1
ATOM 1621 N N . LEU A 1 79 ? -4.322 20.970 27.725 1.00 9.91 301 LEU A N 1
ATOM 1622 C CA . LEU A 1 79 ? -3.591 21.858 28.621 1.00 9.72 301 LEU A CA 1
ATOM 1623 C C . LEU A 1 79 ? -2.201 22.191 28.090 1.00 9.54 301 LEU A C 1
ATOM 1624 O O . LEU A 1 79 ? -1.741 23.336 28.213 1.00 10.20 301 LEU A O 1
ATOM 1641 N N . ALA A 1 80 ? -1.517 21.204 27.507 1.00 9.37 302 ALA A N 1
ATOM 1642 C CA . ALA A 1 80 ? -0.202 21.422 26.925 1.00 9.61 302 ALA A CA 1
ATOM 1643 C C . ALA A 1 80 ? -0.271 22.440 25.792 1.00 9.91 302 ALA A C 1
ATOM 1644 O O . ALA A 1 80 ? 0.619 23.281 25.641 1.00 10.37 302 ALA A O 1
ATOM 1651 N N A LYS A 1 81 ? -1.310 22.362 24.970 0.56 10.46 303 LYS A N 1
ATOM 1652 N N B LYS A 1 81 ? -1.310 22.366 24.969 0.44 10.79 303 LYS A N 1
ATOM 1653 C CA A LYS A 1 81 ? -1.482 23.312 23.882 0.56 11.60 303 LYS A CA 1
ATOM 1654 C CA B LYS A 1 81 ? -1.471 23.327 23.886 0.44 12.05 303 LYS A CA 1
ATOM 1655 C C A LYS A 1 81 ? -1.839 24.704 24.415 0.56 11.95 303 LYS A C 1
ATOM 1656 C C B LYS A 1 81 ? -1.810 24.712 24.441 0.44 12.11 303 LYS A C 1
ATOM 1657 O O A LYS A 1 81 ? -1.350 25.710 23.902 0.56 13.37 303 LYS A O 1
ATOM 1658 O O B LYS A 1 81 ? -1.272 25.719 23.980 0.44 13.39 303 LYS A O 1
ATOM 1707 N N . HIS A 1 83 ? -1.242 26.076 27.486 1.00 10.22 305 HIS A N 1
ATOM 1708 C CA . HIS A 1 83 ? -0.174 26.697 28.252 1.00 10.33 305 HIS A CA 1
ATOM 1709 C C . HIS A 1 83 ? 1.189 26.659 27.585 1.00 10.19 305 HIS A C 1
ATOM 1710 O O . HIS A 1 83 ? 2.114 27.339 28.046 1.00 11.07 305 HIS A O 1
ATOM 1723 N N A GLU A 1 84 ? 1.308 25.833 26.546 0.42 10.46 306 GLU A N 1
ATOM 1724 N N B GLU A 1 84 ? 1.307 25.885 26.501 0.58 9.48 306 GLU A N 1
ATOM 1725 C CA A GLU A 1 84 ? 2.512 25.744 25.730 0.42 11.18 306 GLU A CA 1
ATOM 1726 C CA B GLU A 1 84 ? 2.532 25.733 25.714 0.58 9.28 306 GLU A CA 1
ATOM 1727 C C A GLU A 1 84 ? 3.635 25.012 26.463 0.42 9.89 306 GLU A C 1
ATOM 1728 C C B GLU A 1 84 ? 3.627 25.013 26.504 0.58 8.63 306 GLU A C 1
ATOM 1729 O O A GLU A 1 84 ? 4.622 25.613 26.898 0.42 10.07 306 GLU A O 1
ATOM 1730 O O B GLU A 1 84 ? 4.585 25.616 27.002 0.58 9.26 306 GLU A O 1
ATOM 1753 N N . PHE A 1 85 ? 3.490 23.696 26.594 1.00 8.75 307 PHE A N 1
ATOM 1754 C CA . PHE A 1 85 ? 4.545 22.848 27.119 1.00 8.57 307 PHE A CA 1
ATOM 1755 C C . PHE A 1 85 ? 4.490 21.525 26.367 1.00 8.20 307 PHE A C 1
ATOM 1756 O O . PHE A 1 85 ? 3.454 21.155 25.813 1.00 9.32 307 PHE A O 1
ATOM 1774 N N A LEU A 1 86 ? 5.610 20.810 26.349 0.70 8.16 308 LEU A N 1
ATOM 1775 N N B LEU A 1 86 ? 5.613 20.816 26.355 0.30 7.91 308 LEU A N 1
ATOM 1776 C CA A LEU A 1 86 ? 5.641 19.480 25.743 0.70 8.26 308 LEU A CA 1
ATOM 1777 C CA B LEU A 1 86 ? 5.668 19.482 25.770 0.30 7.59 308 LEU A CA 1
ATOM 1778 C C A LEU A 1 86 ? 5.357 18.401 26.784 0.70 7.59 308 LEU A C 1
ATOM 1779 C C B LEU A 1 86 ? 5.263 18.429 26.805 0.30 7.50 308 LEU A C 1
ATOM 1780 O O A LEU A 1 86 ? 5.633 18.578 27.976 0.70 7.47 308 LEU A O 1
ATOM 1781 O O B LEU A 1 86 ? 5.334 18.653 28.014 0.30 8.17 308 LEU A O 1
ATOM 1812 N N . ILE A 1 87 ? 4.829 17.273 26.304 1.00 7.49 309 ILE A N 1
ATOM 1813 C CA . ILE A 1 87 ? 4.560 16.101 27.130 1.00 7.29 309 ILE A CA 1
ATOM 1814 C C . ILE A 1 87 ? 5.654 15.076 26.865 1.00 7.02 309 ILE A C 1
ATOM 1815 O O . ILE A 1 87 ? 5.876 14.669 25.719 1.00 7.79 309 ILE A O 1
ATOM 1832 N N . PHE A 1 88 ? 6.326 14.651 27.939 1.00 7.07 310 PHE A N 1
ATOM 1833 C CA . PHE A 1 88 ? 7.428 13.689 27.901 1.00 7.00 310 PHE A CA 1
ATOM 1834 C C . PHE A 1 88 ? 7.030 12.491 28.752 1.00 7.01 310 PHE A C 1
ATOM 1835 O O . PHE A 1 88 ? 6.928 12.621 29.970 1.00 7.69 310 PHE A O 1
ATOM 1852 N N . GLU A 1 89 ? 6.797 11.335 28.122 1.00 6.93 311 GLU A N 1
ATOM 1853 C CA . GLU A 1 89 ? 6.555 10.100 28.870 1.00 7.22 311 GLU A CA 1
ATOM 1854 C C . GLU A 1 89 ? 7.889 9.426 29.156 1.00 7.20 311 GLU A C 1
ATOM 1855 O O . GLU A 1 89 ? 8.626 9.027 28.246 1.00 7.39 311 GLU A O 1
ATOM 1867 N N . ASP A 1 90 ? 8.187 9.299 30.453 1.00 7.47 312 ASP A N 1
ATOM 1868 C CA . ASP A 1 90 ? 9.455 8.762 30.945 1.00 7.97 312 ASP A CA 1
ATOM 1869 C C . ASP A 1 90 ? 9.373 7.244 31.040 1.00 8.28 312 ASP A C 1
ATOM 1870 O O . ASP A 1 90 ? 9.448 6.652 32.105 1.00 10.52 312 ASP A O 1
ATOM 1879 N N . ARG A 1 91 ? 9.225 6.636 29.863 1.00 7.79 313 ARG A N 1
ATOM 1880 C CA . ARG A 1 91 ? 9.007 5.206 29.738 1.00 8.30 313 ARG A CA 1
ATOM 1881 C C . ARG A 1 91 ? 10.300 4.400 29.826 1.00 7.78 313 ARG A C 1
ATOM 1882 O O . ARG A 1 91 ? 10.255 3.204 30.144 1.00 8.51 313 ARG A O 1
ATOM 1903 N N A LYS A 1 92 ? 11.432 5.006 29.516 0.64 7.48 314 LYS A N 1
ATOM 1904 N N B LYS A 1 92 ? 11.433 5.009 29.517 0.36 8.20 314 LYS A N 1
ATOM 1905 C CA A LYS A 1 92 ? 12.703 4.295 29.592 0.64 7.55 314 LYS A CA 1
ATOM 1906 C CA B LYS A 1 92 ? 12.706 4.301 29.590 0.36 8.88 314 LYS A CA 1
ATOM 1907 C C A LYS A 1 92 ? 12.708 2.988 28.780 0.64 7.84 314 LYS A C 1
ATOM 1908 C C B LYS A 1 92 ? 12.724 2.997 28.774 0.36 8.56 314 LYS A C 1
ATOM 1909 O O A LYS A 1 92 ? 13.024 1.914 29.280 0.64 8.59 314 LYS A O 1
ATOM 1910 O O B LYS A 1 92 ? 13.026 1.920 29.284 0.36 8.96 314 LYS A O 1
ATOM 1947 N N . PHE A 1 93 ? 12.287 3.089 27.521 1.00 7.83 315 PHE A N 1
ATOM 1948 C CA . PHE A 1 93 ? 12.356 1.930 26.648 1.00 7.73 315 PHE A CA 1
ATOM 1949 C C . PHE A 1 93 ? 13.759 1.338 26.705 1.00 7.56 315 PHE A C 1
ATOM 1950 O O . PHE A 1 93 ? 14.757 2.058 26.680 1.00 8.09 315 PHE A O 1
ATOM 1968 N N . ALA A 1 94 ? 13.840 -0.004 26.746 1.00 7.43 316 ALA A N 1
ATOM 1969 C CA . ALA A 1 94 ? 15.111 -0.621 27.112 1.00 7.54 316 ALA A CA 1
ATOM 1970 C C . ALA A 1 94 ? 15.180 -2.078 26.674 1.00 7.69 316 ALA A C 1
ATOM 1971 O O . ALA A 1 94 ? 15.843 -2.901 27.296 1.00 8.23 316 ALA A O 1
ATOM 1978 N N A ASP A 1 95 ? 14.469 -2.379 25.603 0.75 9.28 317 ASP A N 1
ATOM 1979 N N B ASP A 1 95 ? 14.501 -2.394 25.587 0.25 9.25 317 ASP A N 1
ATOM 1980 C CA A ASP A 1 95 ? 14.298 -3.712 25.046 0.75 8.58 317 ASP A CA 1
ATOM 1981 C CA B ASP A 1 95 ? 14.623 -3.735 25.065 0.25 10.22 317 ASP A CA 1
ATOM 1982 C C A ASP A 1 95 ? 14.896 -3.700 23.626 0.75 9.39 317 ASP A C 1
ATOM 1983 C C B ASP A 1 95 ? 14.979 -3.709 23.598 0.25 9.66 317 ASP A C 1
ATOM 1984 O O A ASP A 1 95 ? 15.372 -2.670 23.127 0.75 9.72 317 ASP A O 1
ATOM 1985 O O B ASP A 1 95 ? 15.317 -2.665 23.027 0.25 10.13 317 ASP A O 1
ATOM 2002 N N . ILE A 1 96 ? 14.891 -4.878 22.994 1.00 9.20 318 ILE A N 1
ATOM 2003 C CA . ILE A 1 96 ? 15.273 -4.972 21.599 1.00 9.37 318 ILE A CA 1
ATOM 2004 C C . ILE A 1 96 ? 14.318 -4.149 20.729 1.00 8.63 318 ILE A C 1
ATOM 2005 O O . ILE A 1 96 ? 13.155 -3.920 21.060 1.00 8.53 318 ILE A O 1
ATOM 2021 N N . GLY A 1 97 ? 14.820 -3.747 19.558 1.00 9.32 319 GLY A N 1
ATOM 2022 C CA . GLY A 1 97 ? 14.046 -2.884 18.683 1.00 9.46 319 GLY A CA 1
ATOM 2023 C C . GLY A 1 97 ? 12.670 -3.412 18.334 1.00 9.13 319 GLY A C 1
ATOM 2024 O O . GLY A 1 97 ? 11.694 -2.652 18.286 1.00 9.82 319 GLY A O 1
ATOM 2028 N N . ASN A 1 98 ? 12.566 -4.719 18.050 1.00 8.89 320 ASN A N 1
ATOM 2029 C CA . ASN A 1 98 ? 11.286 -5.250 17.634 1.00 9.64 320 ASN A CA 1
ATOM 2030 C C . ASN A 1 98 ? 10.238 -5.127 18.729 1.00 9.26 320 ASN A C 1
ATOM 2031 O O . ASN A 1 98 ? 9.051 -4.965 18.449 1.00 11.53 320 ASN A O 1
ATOM 2042 N N . THR A 1 99 ? 10.660 -5.255 19.990 1.00 8.36 321 THR A N 1
ATOM 2043 C CA . THR A 1 99 ? 9.742 -5.144 21.116 1.00 8.19 321 THR A CA 1
ATOM 2044 C C . THR A 1 99 ? 9.367 -3.689 21.396 1.00 8.21 321 THR A C 1
ATOM 2045 O O . THR A 1 99 ? 8.194 -3.372 21.596 1.00 8.56 321 THR A O 1
ATOM 2056 N N . VAL A 1 100 ? 10.361 -2.794 21.436 1.00 8.24 322 VAL A N 1
ATOM 2057 C CA . VAL A 1 100 ? 10.044 -1.425 21.830 1.00 8.20 322 VAL A CA 1
ATOM 2058 C C . VAL A 1 100 ? 9.121 -0.747 20.825 1.00 8.73 322 VAL A C 1
ATOM 2059 O O . VAL A 1 100 ? 8.326 0.117 21.206 1.00 8.77 322 VAL A O 1
ATOM 2072 N N A LYS A 1 101 ? 9.176 -1.108 19.537 0.50 9.05 323 LYS A N 1
ATOM 2073 N N B LYS A 1 101 ? 9.220 -1.118 19.545 0.50 9.35 323 LYS A N 1
ATOM 2074 C CA A LYS A 1 101 ? 8.253 -0.445 18.611 0.50 9.68 323 LYS A CA 1
ATOM 2075 C CA B LYS A 1 101 ? 8.316 -0.579 18.531 0.50 10.50 323 LYS A CA 1
ATOM 2076 C C A LYS A 1 101 ? 6.805 -0.743 18.991 0.50 9.61 323 LYS A C 1
ATOM 2077 C C B LYS A 1 101 ? 6.860 -0.772 18.955 0.50 10.50 323 LYS A C 1
ATOM 2078 O O A LYS A 1 101 ? 5.921 0.121 18.884 0.50 10.63 323 LYS A O 1
ATOM 2079 O O B LYS A 1 101 ? 6.029 0.142 18.860 0.50 11.82 323 LYS A O 1
ATOM 2116 N N . LYS A 1 102 ? 6.541 -1.974 19.435 1.00 10.09 324 LYS A N 1
ATOM 2117 C CA . LYS A 1 102 ? 5.190 -2.325 19.854 1.00 10.62 324 LYS A CA 1
ATOM 2118 C C . LYS A 1 102 ? 4.808 -1.653 21.169 1.00 9.68 324 LYS A C 1
ATOM 2119 O O . LYS A 1 102 ? 3.665 -1.227 21.355 1.00 11.04 324 LYS A O 1
ATOM 2139 N N A GLN A 1 103 ? 5.762 -1.560 22.097 0.98 8.74 325 GLN A N 1
ATOM 2140 N N B GLN A 1 103 ? 5.733 -1.559 22.119 0.02 9.59 325 GLN A N 1
ATOM 2141 C CA A GLN A 1 103 ? 5.512 -0.908 23.382 0.98 8.35 325 GLN A CA 1
ATOM 2142 C CA B GLN A 1 103 ? 5.374 -0.909 23.378 0.02 9.55 325 GLN A CA 1
ATOM 2143 C C A GLN A 1 103 ? 5.249 0.591 23.219 0.98 8.42 325 GLN A C 1
ATOM 2144 C C B GLN A 1 103 ? 5.466 0.614 23.320 0.02 8.82 325 GLN A C 1
ATOM 2145 O O A GLN A 1 103 ? 4.584 1.205 24.061 0.98 9.60 325 GLN A O 1
ATOM 2146 O O B GLN A 1 103 ? 5.218 1.269 24.337 0.02 8.63 325 GLN A O 1
ATOM 2173 N N . TYR A 1 104 ? 5.810 1.192 22.170 1.00 8.33 326 TYR A N 1
ATOM 2174 C CA . TYR A 1 104 ? 5.660 2.625 21.936 1.00 8.29 326 TYR A CA 1
ATOM 2175 C C . TYR A 1 104 ? 4.333 2.938 21.254 1.00 8.35 326 TYR A C 1
ATOM 2176 O O . TYR A 1 104 ? 3.647 3.894 21.626 1.00 9.19 326 TYR A O 1
ATOM 2195 N N A GLU A 1 105 ? 3.946 2.135 20.258 0.76 8.86 327 GLU A N 1
ATOM 2196 N N B GLU A 1 105 ? 3.944 2.137 20.261 0.24 9.46 327 GLU A N 1
ATOM 2197 C CA A GLU A 1 105 ? 2.733 2.415 19.501 0.76 9.28 327 GLU A CA 1
ATOM 2198 C CA B GLU A 1 105 ? 2.747 2.419 19.483 0.24 10.75 327 GLU A CA 1
ATOM 2199 C C A GLU A 1 105 ? 1.475 1.874 20.166 0.76 9.71 327 GLU A C 1
ATOM 2200 C C B GLU A 1 105 ? 1.477 1.843 20.090 0.24 10.56 327 GLU A C 1
ATOM 2201 O O A GLU A 1 105 ? 0.400 2.474 20.036 0.76 11.27 327 GLU A O 1
ATOM 2202 O O B GLU A 1 105 ? 0.400 2.428 19.913 0.24 10.41 327 GLU A O 1
ATOM 2225 N N . GLY A 1 106 ? 1.572 0.709 20.780 1.00 10.61 328 GLY A N 1
ATOM 2226 C CA . GLY A 1 106 ? 0.411 -0.116 21.032 1.00 11.29 328 GLY A CA 1
ATOM 2227 C C . GLY A 1 106 ? 0.027 -0.255 22.486 1.00 10.50 328 GLY A C 1
ATOM 2228 O O . GLY A 1 106 ? 0.215 0.650 23.308 1.00 11.11 328 GLY A O 1
ATOM 2233 N N . GLY A 1 107 ? -0.547 -1.422 22.795 1.00 10.82 329 GLY A N 1
ATOM 2234 C CA . GLY A 1 107 ? -1.016 -1.694 24.097 1.00 10.87 329 GLY A CA 1
ATOM 2235 C C . GLY A 1 107 ? -2.092 -0.718 24.527 1.00 10.53 329 GLY A C 1
ATOM 2236 O O . GLY A 1 107 ? -2.715 -0.032 23.737 1.00 12.55 329 GLY A O 1
ATOM 2240 N N A ILE A 1 108 ? -2.311 -0.695 25.844 0.44 10.23 330 ILE A N 1
ATOM 2241 N N B ILE A 1 108 ? -2.328 -0.668 25.829 0.56 9.63 330 ILE A N 1
ATOM 2242 C CA A ILE A 1 108 ? -3.332 0.166 26.430 0.44 10.44 330 ILE A CA 1
ATOM 2243 C CA B ILE A 1 108 ? -3.388 0.200 26.312 0.56 10.00 330 ILE A CA 1
ATOM 2244 C C A ILE A 1 108 ? -2.92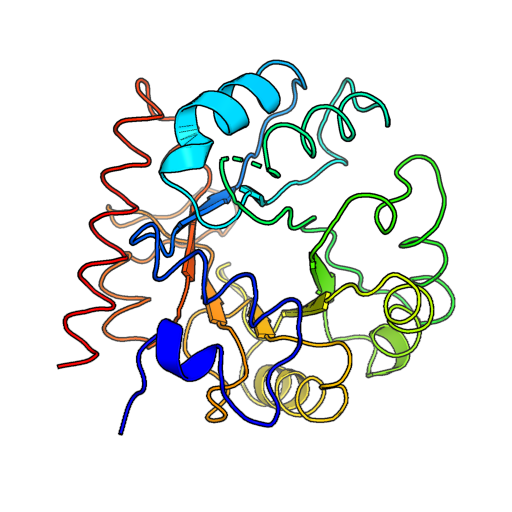6 1.630 26.311 0.44 9.19 330 ILE A C 1
ATOM 2245 C C B ILE A 1 108 ? -2.942 1.654 26.403 0.56 8.83 330 ILE A C 1
ATOM 2246 O O A ILE A 1 108 ? -3.768 2.501 26.074 0.44 10.19 330 ILE A O 1
ATOM 2247 O O B ILE A 1 108 ? -3.796 2.543 26.403 0.56 9.39 330 ILE A O 1
ATOM 2278 N N . PHE A 1 109 ? -1.641 1.929 26.496 1.00 8.48 331 PHE A N 1
ATOM 2279 C CA . PHE A 1 109 ? -1.229 3.316 26.678 1.00 8.34 331 PHE A CA 1
ATOM 2280 C C . PHE A 1 109 ? -1.122 4.099 25.376 1.00 7.87 331 PHE A C 1
ATOM 2281 O O . PHE A 1 109 ? -1.222 5.330 25.413 1.00 8.84 331 PHE A O 1
ATOM 2299 N N A LYS A 1 110 ? -0.872 3.448 24.244 0.60 7.82 332 LYS A N 1
ATOM 2300 N N B LYS A 1 110 ? -0.853 3.434 24.259 0.40 7.96 332 LYS A N 1
ATOM 2301 C CA A LYS A 1 110 ? -0.681 4.140 22.960 0.60 8.02 332 LYS A CA 1
ATOM 2302 C CA B LYS A 1 110 ? -0.631 4.093 22.971 0.40 8.51 332 LYS A CA 1
ATOM 2303 C C A LYS A 1 110 ? 0.220 5.373 23.122 0.60 7.54 332 LYS A C 1
ATOM 2304 C C B LYS A 1 110 ? 0.205 5.364 23.147 0.40 8.07 332 LYS A C 1
ATOM 2305 O O A LYS A 1 110 ? -0.112 6.482 22.700 0.60 7.62 332 LYS A O 1
ATOM 2306 O O B LYS A 1 110 ? -0.191 6.471 22.781 0.40 8.56 332 LYS A O 1
ATOM 2343 N N . ILE A 1 111 ? 1.399 5.173 23.706 1.00 7.76 333 ILE A N 1
ATOM 2344 C CA . ILE A 1 111 ? 2.241 6.305 24.098 1.00 7.44 333 ILE A CA 1
ATOM 2345 C C . ILE A 1 111 ? 2.508 7.254 22.940 1.00 7.32 333 ILE A C 1
ATOM 2346 O O . ILE A 1 111 ? 2.457 8.475 23.106 1.00 7.85 333 ILE A O 1
ATOM 2363 N N . ALA A 1 112 ? 2.851 6.721 21.768 1.00 7.63 334 ALA A N 1
ATOM 2364 C CA . ALA A 1 112 ? 3.231 7.582 20.649 1.00 8.12 334 ALA A CA 1
ATOM 2365 C C . ALA A 1 112 ? 2.101 8.511 20.223 1.00 8.12 334 ALA A C 1
ATOM 2366 O O . ALA A 1 112 ? 2.366 9.543 19.601 1.00 9.33 334 ALA A O 1
ATOM 2373 N N A SER A 1 113 ? 0.853 8.158 20.524 0.76 7.80 335 SER A N 1
ATOM 2374 N N B SER A 1 113 ? 0.849 8.162 20.522 0.24 8.20 335 SER A N 1
ATOM 2375 C CA A SER A 1 113 ? -0.272 8.981 20.111 0.76 7.97 335 SER A CA 1
ATOM 2376 C CA B SER A 1 113 ? -0.268 8.992 20.091 0.24 8.45 335 SER A CA 1
ATOM 2377 C C A SER A 1 113 ? -0.377 10.298 20.872 0.76 8.32 335 SER A C 1
ATOM 2378 C C B SER A 1 113 ? -0.338 10.320 20.844 0.24 7.89 335 SER A C 1
ATOM 2379 O O A SER A 1 113 ? -1.015 11.222 20.363 0.76 10.24 335 SER A O 1
ATOM 2380 O O B SER A 1 113 ? -0.889 11.286 20.306 0.24 8.02 335 SER A O 1
ATOM 2395 N N . TRP A 1 114 ? 0.231 10.401 22.056 1.00 8.05 336 TRP A N 1
ATOM 2396 C CA . TRP A 1 114 ? 0.110 11.596 22.880 1.00 8.32 336 TRP A CA 1
ATOM 2397 C C . TRP A 1 114 ? 1.429 12.163 23.386 1.00 8.18 336 TRP A C 1
ATOM 2398 O O . TRP A 1 114 ? 1.440 13.320 23.820 1.00 9.61 336 TRP A O 1
ATOM 2420 N N . ALA A 1 115 ? 2.518 11.408 23.399 1.00 7.89 337 ALA A N 1
ATOM 2421 C CA . ALA A 1 115 ? 3.767 11.902 23.959 1.00 8.10 337 ALA A CA 1
ATOM 2422 C C . ALA A 1 115 ? 4.608 12.588 22.875 1.00 8.10 337 ALA A C 1
ATOM 2423 O O . ALA A 1 115 ? 4.979 11.969 21.886 1.00 9.30 337 ALA A O 1
ATOM 2430 N N A ASP A 1 116 ? 4.924 13.865 23.076 0.60 7.66 338 ASP A N 1
ATOM 2431 N N B ASP A 1 116 ? 4.943 13.856 23.091 0.40 7.98 338 ASP A N 1
ATOM 2432 C CA A ASP A 1 116 ? 5.864 14.547 22.190 0.60 8.01 338 ASP A CA 1
ATOM 2433 C CA B ASP A 1 116 ? 5.861 14.531 22.179 0.40 7.91 338 ASP A CA 1
ATOM 2434 C C A ASP A 1 116 ? 7.229 13.886 22.239 0.60 7.57 338 ASP A C 1
ATOM 2435 C C B ASP A 1 116 ? 7.247 13.915 22.249 0.40 7.95 338 ASP A C 1
ATOM 2436 O O A ASP A 1 116 ? 7.893 13.696 21.204 0.60 8.54 338 ASP A O 1
ATOM 2437 O O B ASP A 1 116 ? 7.935 13.774 21.228 0.40 9.18 338 ASP A O 1
ATOM 2454 N N . LEU A 1 117 ? 7.674 13.569 23.467 1.00 7.52 339 LEU A N 1
ATOM 2455 C CA . LEU A 1 117 ? 8.972 12.998 23.738 1.00 7.49 339 LEU A CA 1
ATOM 2456 C C . LEU A 1 117 ? 8.806 11.715 24.533 1.00 7.07 339 LEU A C 1
ATOM 2457 O O . LEU A 1 117 ? 7.947 11.621 25.415 1.00 7.34 339 LEU A O 1
ATOM 2474 N N . VAL A 1 118 ? 9.692 10.766 24.251 1.00 7.27 340 VAL A N 1
ATOM 2475 C CA . VAL A 1 118 ? 9.938 9.600 25.089 1.00 7.27 340 VAL A CA 1
ATOM 2476 C C . VAL A 1 118 ? 11.441 9.496 25.300 1.00 7.29 340 VAL A C 1
ATOM 2477 O O . VAL A 1 118 ? 12.217 10.254 24.723 1.00 8.34 340 VAL A O 1
ATOM 2490 N N . ASN A 1 119 ? 11.858 8.533 26.112 1.00 7.97 341 ASN A N 1
ATOM 2491 C CA . ASN A 1 119 ? 13.263 8.278 26.331 1.00 7.91 341 ASN A CA 1
ATOM 2492 C C . ASN A 1 119 ? 13.557 6.781 26.242 1.00 7.55 341 ASN A C 1
ATOM 2493 O O . ASN A 1 119 ? 12.669 5.915 26.318 1.00 8.02 341 ASN A O 1
ATOM 2504 N N . ALA A 1 120 ? 14.840 6.503 26.082 1.00 7.95 342 ALA A N 1
ATOM 2505 C CA . ALA A 1 120 ? 15.335 5.147 25.950 1.00 7.86 342 ALA A CA 1
ATOM 2506 C C . ALA A 1 120 ? 16.672 5.015 26.648 1.00 7.47 342 ALA A C 1
ATOM 2507 O O . ALA A 1 120 ? 17.519 5.919 26.607 1.00 8.02 342 ALA A O 1
ATOM 2514 N N . HIS A 1 121 ? 16.873 3.845 27.259 1.00 7.61 343 HIS A N 1
ATOM 2515 C CA . HIS A 1 121 ? 18.191 3.415 27.659 1.00 7.54 343 HIS A CA 1
ATOM 2516 C C . HIS A 1 121 ? 18.955 2.893 26.449 1.00 8.11 343 HIS A C 1
ATOM 2517 O O . HIS A 1 121 ? 18.380 2.283 25.550 1.00 8.92 343 HIS A O 1
ATOM 2530 N N . VAL A 1 122 ? 20.280 3.090 26.480 1.00 8.04 344 VAL A N 1
ATOM 2531 C CA . VAL A 1 122 ? 21.128 2.714 25.359 1.00 8.45 344 VAL A CA 1
ATOM 2532 C C . VAL A 1 122 ? 21.706 1.315 25.492 1.00 8.49 344 VAL A C 1
ATOM 2533 O O . VAL A 1 122 ? 22.303 0.802 24.535 1.00 9.03 344 VAL A O 1
ATOM 2546 N N . VAL A 1 123 ? 21.532 0.680 26.647 1.00 8.71 345 VAL A N 1
ATOM 2547 C CA . VAL A 1 123 ? 22.106 -0.634 26.905 1.00 8.92 345 VAL A CA 1
ATOM 2548 C C . VAL A 1 123 ? 21.796 -1.686 25.840 1.00 8.50 345 VAL A C 1
ATOM 2549 O O . VAL A 1 123 ? 22.673 -2.530 25.604 1.00 8.89 345 VAL A O 1
ATOM 2562 N N . PRO A 1 124 ? 20.636 -1.712 25.158 1.00 8.47 346 PRO A N 1
ATOM 2563 C CA . PRO A 1 124 ? 20.432 -2.765 24.142 1.00 8.74 346 PRO A CA 1
ATOM 2564 C C . PRO A 1 124 ? 21.234 -2.585 22.870 1.00 8.79 346 PRO A C 1
ATOM 2565 O O . PRO A 1 124 ? 21.181 -3.471 22.006 1.00 9.46 346 PRO A O 1
ATOM 2576 N N . GLY A 1 125 ? 21.918 -1.457 22.702 1.00 8.69 347 GLY A N 1
ATOM 2577 C CA . GLY A 1 125 ? 22.467 -1.096 21.413 1.00 9.01 347 GLY A CA 1
ATOM 2578 C C . GLY A 1 125 ? 21.457 -0.313 20.591 1.00 9.06 347 GLY A C 1
ATOM 2579 O O . GLY A 1 125 ? 20.298 -0.130 20.970 1.00 9.29 347 GLY A O 1
ATOM 2583 N N . SER A 1 126 ? 21.913 0.144 19.414 1.00 9.36 348 SER A N 1
ATOM 2584 C CA . SER A 1 126 ? 21.153 1.127 18.658 1.00 9.98 348 SER A CA 1
ATOM 2585 C C . SER A 1 126 ? 19.854 0.600 18.078 1.00 9.46 348 SER A C 1
ATOM 2586 O O . SER A 1 126 ? 19.027 1.411 17.645 1.00 9.86 348 SER A O 1
ATOM 2594 N N . GLY A 1 127 ? 19.634 -0.712 18.070 1.00 9.50 349 GLY A N 1
ATOM 2595 C CA . GLY A 1 127 ? 18.342 -1.210 17.676 1.00 9.62 349 GLY A CA 1
ATOM 2596 C C . GLY A 1 127 ? 17.194 -0.674 18.506 1.00 9.08 349 GLY A C 1
ATOM 2597 O O . GLY A 1 127 ? 16.067 -0.604 18.023 1.00 9.63 349 GLY A O 1
ATOM 2601 N N . VAL A 1 128 ? 17.448 -0.290 19.768 1.00 8.96 350 VAL A N 1
ATOM 2602 C CA . VAL A 1 128 ? 16.366 0.305 20.558 1.00 8.69 350 VAL A CA 1
ATOM 2603 C C . VAL A 1 128 ? 15.876 1.585 19.890 1.00 8.74 350 VAL A C 1
ATOM 2604 O O . VAL A 1 128 ? 14.677 1.859 19.835 1.00 9.60 350 VAL A O 1
ATOM 2617 N N . VAL A 1 129 ? 16.807 2.391 19.375 1.00 8.69 351 VAL A N 1
ATOM 2618 C CA . VAL A 1 129 ? 16.437 3.635 18.710 1.00 9.27 351 VAL A CA 1
ATOM 2619 C C . VAL A 1 129 ? 15.808 3.349 17.356 1.00 9.65 351 VAL A C 1
ATOM 2620 O O . VAL A 1 129 ? 14.804 3.962 16.979 1.00 10.48 351 VAL A O 1
ATOM 2633 N N A LYS A 1 130 ? 16.373 2.403 16.604 0.46 9.59 352 LYS A N 1
ATOM 2634 N N B LYS A 1 130 ? 16.403 2.426 16.595 0.54 10.03 352 LYS A N 1
ATOM 2635 C CA A LYS A 1 130 ? 15.810 2.094 15.292 0.46 10.14 352 LYS A CA 1
ATOM 2636 C CA B LYS A 1 130 ? 15.837 2.062 15.299 0.54 11.45 352 LYS A CA 1
ATOM 2637 C C A LYS A 1 130 ? 14.392 1.547 15.405 0.46 10.04 352 LYS A C 1
ATOM 2638 C C B LYS A 1 130 ? 14.391 1.600 15.443 0.54 10.68 352 LYS A C 1
ATOM 2639 O O A LYS A 1 130 ? 13.549 1.806 14.541 0.46 10.72 352 LYS A O 1
ATOM 2640 O O B LYS A 1 130 ? 13.525 1.984 14.646 0.54 11.38 352 LYS A O 1
ATOM 2677 N N . GLY A 1 131 ? 14.106 0.769 16.446 1.00 9.76 353 GLY A N 1
ATOM 2678 C CA . GLY A 1 131 ? 12.741 0.301 16.623 1.00 9.96 353 GLY A CA 1
ATOM 2679 C C . GLY A 1 131 ? 11.785 1.424 16.972 1.00 9.55 353 GLY A C 1
ATOM 2680 O O . GLY A 1 131 ? 10.695 1.531 16.410 1.00 10.51 353 GLY A O 1
ATOM 2685 N N . LEU A 1 132 ? 12.181 2.287 17.916 1.00 8.99 354 LEU A N 1
ATOM 2686 C CA . LEU A 1 132 ? 11.316 3.404 18.259 1.00 9.13 354 LEU A CA 1
ATOM 2687 C C . LEU A 1 132 ? 11.090 4.329 17.073 1.00 9.58 354 LEU A C 1
ATOM 2688 O O . LEU A 1 132 ? 9.975 4.832 16.882 1.00 9.88 354 LEU A O 1
ATOM 2704 N N A GLN A 1 133 ? 12.155 4.651 16.343 0.46 10.12 355 GLN A N 1
ATOM 2705 N N B GLN A 1 133 ? 12.105 4.486 16.201 0.54 10.04 355 GLN A N 1
ATOM 2706 C CA A GLN A 1 133 ? 12.042 5.678 15.320 0.46 10.13 355 GLN A CA 1
ATOM 2707 C CA B GLN A 1 133 ? 11.994 5.341 15.013 0.54 10.80 355 GLN A CA 1
ATOM 2708 C C A GLN A 1 133 ? 11.109 5.229 14.203 0.46 11.39 355 GLN A C 1
ATOM 2709 C C B GLN A 1 133 ? 10.937 4.853 14.043 0.54 10.58 355 GLN A C 1
ATOM 2710 O O A GLN A 1 133 ? 10.545 6.073 13.506 0.46 11.57 355 GLN A O 1
ATOM 2711 O O B GLN A 1 133 ? 10.330 5.656 13.328 0.54 11.41 355 GLN A O 1
ATOM 2738 N N A GLU A 1 134 ? 10.911 3.916 14.037 0.52 12.77 356 GLU A N 1
ATOM 2739 N N B GLU A 1 134 ? 10.755 3.537 13.952 0.48 10.32 356 GLU A N 1
ATOM 2740 C CA A GLU A 1 134 ? 9.990 3.433 13.016 0.52 14.11 356 GLU A CA 1
ATOM 2741 C CA B GLU A 1 134 ? 9.768 2.993 13.038 0.48 11.29 356 GLU A CA 1
ATOM 2742 C C A GLU A 1 134 ? 8.556 3.876 13.281 0.52 11.63 356 GLU A C 1
ATOM 2743 C C B GLU A 1 134 ? 8.376 3.511 13.334 0.48 11.95 356 GLU A C 1
ATOM 2744 O O A GLU A 1 134 ? 7.809 4.128 12.332 0.52 11.65 356 GLU A O 1
ATOM 2745 O O B GLU A 1 134 ? 7.510 3.513 12.453 0.48 13.66 356 GLU A O 1
ATOM 2768 N N . VAL A 1 135 ? 8.153 3.949 14.564 1.00 10.53 357 VAL A N 1
ATOM 2769 C CA . VAL A 1 135 ? 6.887 4.530 14.988 1.00 10.30 357 VAL A CA 1
ATOM 2770 C C . VAL A 1 135 ? 6.989 6.043 15.119 1.00 9.98 357 VAL A C 1
ATOM 2771 O O . VAL A 1 135 ? 6.076 6.771 14.709 1.00 10.70 357 VAL A O 1
ATOM 2785 N N . GLY A 1 136 ? 8.082 6.536 15.711 1.00 9.90 358 GLY A N 1
ATOM 2786 C CA . GLY A 1 136 ? 8.157 7.926 16.067 1.00 10.11 358 GLY A CA 1
ATOM 2787 C C . GLY A 1 136 ? 8.411 8.862 14.907 1.00 10.19 358 GLY A C 1
ATOM 2788 O O . GLY A 1 136 ? 7.919 9.997 14.918 1.00 10.98 358 GLY A O 1
ATOM 2792 N N . LEU A 1 137 ? 9.183 8.428 13.899 1.00 10.17 359 LEU A N 1
ATOM 2793 C CA . LEU A 1 137 ? 9.431 9.335 12.777 1.00 11.17 359 LEU A CA 1
ATOM 2794 C C . LEU A 1 137 ? 8.140 9.639 12.020 1.00 10.66 359 LEU A C 1
ATOM 2795 O O . LEU A 1 137 ? 7.858 10.823 11.755 1.00 11.11 359 LEU A O 1
ATOM 2811 N N A PRO A 1 138 ? 7.308 8.660 11.657 0.56 9.98 360 PRO A N 1
ATOM 2812 N N B PRO A 1 138 ? 7.309 8.657 11.663 0.44 12.09 360 PRO A N 1
ATOM 2813 C CA A PRO A 1 138 ? 6.061 9.032 10.968 0.56 10.30 360 PRO A CA 1
ATOM 2814 C CA B PRO A 1 138 ? 6.051 8.985 10.975 0.44 12.65 360 PRO A CA 1
ATOM 2815 C C A PRO A 1 138 ? 5.166 9.908 11.814 0.56 10.92 360 PRO A C 1
ATOM 2816 C C B PRO A 1 138 ? 5.108 9.813 11.814 0.44 12.42 360 PRO A C 1
ATOM 2817 O O A PRO A 1 138 ? 4.439 10.754 11.267 0.56 11.85 360 PRO A O 1
ATOM 2818 O O B PRO A 1 138 ? 4.226 10.472 11.256 0.44 13.15 360 PRO A O 1
ATOM 2839 N N . LEU A 1 139 ? 5.219 9.742 13.138 1.00 11.83 361 LEU A N 1
ATOM 2840 C CA . LEU A 1 139 ? 4.395 10.526 14.045 1.00 11.97 361 LEU A CA 1
ATOM 2841 C C . LEU A 1 139 ? 5.068 11.805 14.492 1.00 11.25 361 LEU A C 1
ATOM 2842 O O . LEU A 1 139 ? 4.543 12.508 15.365 1.00 12.41 361 LEU A O 1
ATOM 2858 N N A HIS A 1 140 ? 6.179 12.187 13.854 0.66 11.11 362 HIS A N 1
ATOM 2859 N N B HIS A 1 140 ? 6.230 12.104 13.929 0.34 10.00 362 HIS A N 1
ATOM 2860 C CA A HIS A 1 140 ? 6.837 13.482 14.093 0.66 11.62 362 HIS A CA 1
ATOM 2861 C CA B HIS A 1 140 ? 6.791 13.426 14.071 0.34 10.14 362 HIS A CA 1
ATOM 2862 C C A HIS A 1 140 ? 7.226 13.673 15.559 0.66 9.74 362 HIS A C 1
ATOM 2863 C C B HIS A 1 140 ? 7.268 13.674 15.504 0.34 9.65 362 HIS A C 1
ATOM 2864 O O A HIS A 1 140 ? 7.189 14.788 16.085 0.66 11.03 362 HIS A O 1
ATOM 2865 O O B HIS A 1 140 ? 7.324 14.820 15.957 0.34 10.66 362 HIS A O 1
ATOM 2890 N N . ARG A 1 141 ? 7.660 12.598 16.195 1.00 8.62 363 ARG A N 1
ATOM 2891 C CA . ARG A 1 141 ? 8.039 12.625 17.605 1.00 8.41 363 ARG A CA 1
ATOM 2892 C C . ARG A 1 141 ? 9.542 12.756 17.795 1.00 8.32 363 ARG A C 1
ATOM 2893 O O . ARG A 1 141 ? 10.321 12.613 16.856 1.00 9.29 363 ARG A O 1
ATOM 2915 N N . GLY A 1 142 ? 9.952 12.980 19.052 1.00 8.28 364 GLY A N 1
ATOM 2916 C CA . GLY A 1 142 ? 11.348 12.962 19.401 1.00 8.82 364 GLY A CA 1
ATOM 2917 C C . GLY A 1 142 ? 11.634 12.013 20.562 1.00 7.82 364 GLY A C 1
ATOM 2918 O O . GLY A 1 142 ? 10.739 11.594 21.302 1.00 8.14 364 GLY A O 1
ATOM 2922 N N . CYS A 1 143 ? 12.922 11.749 20.736 1.00 8.16 365 CYS A N 1
ATOM 2923 C CA . CYS A 1 143 ? 13.409 10.831 21.760 1.00 8.19 365 CYS A CA 1
ATOM 2924 C C . CYS A 1 143 ? 14.623 11.413 22.469 1.00 7.48 365 CYS A C 1
ATOM 2925 O O . CYS A 1 143 ? 15.454 12.094 21.866 1.00 8.79 365 CYS A O 1
ATOM 2933 N N . LEU A 1 144 ? 14.745 11.072 23.752 1.00 7.50 366 LEU A N 1
ATOM 2934 C CA . LEU A 1 144 ? 15.897 11.410 24.570 1.00 7.61 366 LEU A CA 1
ATOM 2935 C C . LEU A 1 144 ? 16.612 10.117 24.938 1.00 7.65 366 LEU A C 1
ATOM 2936 O O . LEU A 1 144 ? 15.962 9.133 25.289 1.00 9.13 366 LEU A O 1
ATOM 2952 N N . LEU A 1 145 ? 17.936 10.116 24.887 1.00 7.79 367 LEU A N 1
ATOM 2953 C CA . LEU A 1 145 ? 18.717 8.960 25.315 1.00 7.63 367 LEU A CA 1
ATOM 2954 C C . LEU A 1 145 ? 19.270 9.185 26.719 1.00 7.50 367 LEU A C 1
ATOM 2955 O O . LEU A 1 145 ? 19.737 10.279 27.054 1.00 7.91 367 LEU A O 1
ATOM 2971 N N . ILE A 1 146 ? 19.233 8.134 27.528 1.00 7.72 368 ILE A N 1
ATOM 2972 C CA . ILE A 1 146 ? 19.675 8.219 28.914 1.00 7.64 368 ILE A CA 1
ATOM 2973 C C . ILE A 1 146 ? 21.181 7.992 28.959 1.00 7.72 368 ILE A C 1
ATOM 2974 O O . ILE A 1 146 ? 21.675 6.868 28.857 1.00 8.74 368 ILE A O 1
ATOM 2990 N N . ALA A 1 147 ? 21.922 9.102 29.083 1.00 8.07 369 ALA A N 1
ATOM 2991 C CA . ALA A 1 147 ? 23.369 9.084 29.060 1.00 8.42 369 ALA A CA 1
ATOM 2992 C C . ALA A 1 147 ? 23.989 8.989 30.444 1.00 8.34 369 ALA A C 1
ATOM 2993 O O . ALA A 1 147 ? 25.105 8.479 30.565 1.00 9.27 369 ALA A O 1
ATOM 3000 N N . GLU A 1 148 ? 23.297 9.519 31.456 1.00 8.59 370 GLU A N 1
ATOM 3001 C CA . GLU A 1 148 ? 23.716 9.463 32.853 1.00 8.77 370 GLU A CA 1
ATOM 3002 C C . GLU A 1 148 ? 22.447 9.347 33.687 1.00 8.74 370 GLU A C 1
ATOM 3003 O O . GLU A 1 148 ? 21.375 9.772 33.248 1.00 9.46 370 GLU A O 1
ATOM 3015 N N . MET A 1 149 ? 22.581 8.802 34.902 1.00 8.92 371 MET A N 1
ATOM 3016 C CA . MET A 1 149 ? 21.485 8.747 35.858 1.00 8.60 371 MET A CA 1
ATOM 3017 C C . MET A 1 149 ? 21.920 9.383 37.167 1.00 8.72 371 MET A C 1
ATOM 3018 O O . MET A 1 149 ? 23.104 9.419 37.496 1.00 9.72 371 MET A O 1
ATOM 3032 N N . SER A 1 150 ? 20.933 9.839 37.932 1.00 8.92 372 SER A N 1
ATOM 3033 C CA . SER A 1 150 ? 21.182 10.579 39.165 1.00 9.51 372 SER A CA 1
ATOM 3034 C C . SER A 1 150 ? 21.355 9.699 40.399 1.00 9.46 372 SER A C 1
ATOM 3035 O O . SER A 1 150 ? 21.736 10.204 41.462 1.00 10.87 372 SER A O 1
ATOM 3043 N N A SER A 1 151 ? 21.101 8.410 40.280 0.92 9.11 373 SER A N 1
ATOM 3044 N N B SER A 1 151 ? 21.033 8.415 40.297 0.08 9.83 373 SER A N 1
ATOM 3045 C CA A SER A 1 151 ? 21.007 7.524 41.418 0.92 9.41 373 SER A CA 1
ATOM 3046 C CA B SER A 1 151 ? 20.968 7.565 41.471 0.08 10.47 373 SER A CA 1
ATOM 3047 C C A SER A 1 151 ? 22.349 6.899 41.788 0.92 9.59 373 SER A C 1
ATOM 3048 C C B SER A 1 151 ? 22.349 7.046 41.847 0.08 10.06 373 SER A C 1
ATOM 3049 O O A SER A 1 151 ? 23.257 6.726 40.974 0.92 10.41 373 SER A O 1
ATOM 3050 O O B SER A 1 151 ? 23.284 7.025 41.042 0.08 9.66 373 SER A O 1
ATOM 3065 N N A THR A 1 152 ? 22.459 6.549 43.068 0.92 10.23 374 THR A N 1
ATOM 3066 N N B THR A 1 152 ? 22.466 6.626 43.103 0.08 10.07 374 THR A N 1
ATOM 3067 C CA A THR A 1 152 ? 23.686 5.993 43.612 0.92 10.98 374 THR A CA 1
ATOM 3068 C CA B THR A 1 152 ? 23.704 6.028 43.573 0.08 10.21 374 THR A CA 1
ATOM 3069 C C A THR A 1 152 ? 23.995 4.646 42.976 0.92 10.35 374 THR A C 1
ATOM 3070 C C B THR A 1 152 ? 23.963 4.724 42.835 0.08 10.51 374 THR A C 1
ATOM 3071 O O A THR A 1 152 ? 23.149 3.750 42.944 0.92 11.16 374 THR A O 1
ATOM 3072 O O B THR A 1 152 ? 23.049 3.936 42.580 0.08 10.69 374 THR A O 1
ATOM 3093 N N . GLY A 1 153 ? 25.224 4.506 42.489 1.00 10.76 375 GLY A N 1
ATOM 3094 C CA . GLY A 1 153 ? 25.641 3.287 41.841 1.00 10.96 375 GLY A CA 1
ATOM 3095 C C . GLY A 1 153 ? 25.343 3.228 40.362 1.00 10.32 375 GLY A C 1
ATOM 3096 O O . GLY A 1 153 ? 25.580 2.189 39.737 1.00 10.86 375 GLY A O 1
ATOM 3101 N N . SER A 1 154 ? 24.848 4.312 39.774 1.00 9.80 376 SER A N 1
ATOM 3102 C CA . SER A 1 154 ? 24.585 4.324 38.343 1.00 9.69 376 SER A CA 1
ATOM 3103 C C . SER A 1 154 ? 25.779 3.806 37.566 1.00 9.80 376 SER A C 1
ATOM 3104 O O . SER A 1 154 ? 26.920 4.210 37.801 1.00 10.76 376 SER A O 1
ATOM 3112 N N . LEU A 1 155 ? 25.490 2.968 36.575 1.00 9.58 377 LEU A N 1
ATOM 3113 C CA . LEU A 1 155 ? 26.491 2.446 35.656 1.00 9.93 377 LEU A CA 1
ATOM 3114 C C . LEU A 1 155 ? 26.556 3.247 34.361 1.00 10.23 377 LEU A C 1
ATOM 3115 O O . LEU A 1 155 ? 27.328 2.913 33.452 1.00 11.24 377 LEU A O 1
ATOM 3131 N N . ALA A 1 156 ? 25.767 4.311 34.259 1.00 9.79 378 ALA A N 1
ATOM 3132 C CA . ALA A 1 156 ? 25.751 5.142 33.054 1.00 9.81 378 ALA A CA 1
ATOM 3133 C C . ALA A 1 156 ? 26.845 6.202 33.158 1.00 10.42 378 ALA A C 1
ATOM 3134 O O . ALA A 1 156 ? 26.599 7.393 33.359 1.00 10.66 378 ALA A O 1
ATOM 3141 N N . THR A 1 157 ? 28.087 5.724 33.040 1.00 11.39 379 THR A N 1
ATOM 3142 C CA . THR A 1 157 ? 29.280 6.535 33.222 1.00 12.37 379 THR A CA 1
ATOM 3143 C C . THR A 1 157 ? 30.304 6.158 32.159 1.00 12.65 379 THR A C 1
ATOM 3144 O O . THR A 1 157 ? 30.182 5.133 31.483 1.00 13.33 379 THR A O 1
ATOM 3155 N N . GLY A 1 158 ? 31.322 7.001 32.011 1.00 13.69 380 GLY A N 1
ATOM 3156 C CA . GLY A 1 158 ? 32.464 6.623 31.198 1.00 14.69 380 GLY A CA 1
ATOM 3157 C C . GLY A 1 158 ? 32.085 6.258 29.777 1.00 13.89 380 GLY A C 1
ATOM 3158 O O . GLY A 1 158 ? 31.413 7.018 29.069 1.00 13.96 380 GLY A O 1
ATOM 3162 N N . ASP A 1 159 ? 32.544 5.085 29.337 1.00 14.62 381 ASP A N 1
ATOM 3163 C CA .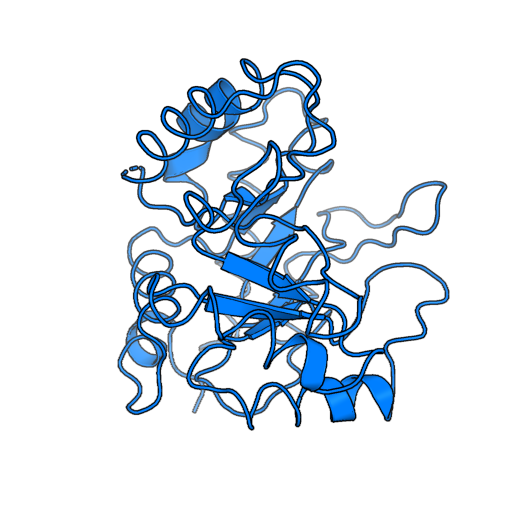 ASP A 1 159 ? 32.303 4.666 27.964 1.00 15.25 381 ASP A CA 1
ATOM 3164 C C . ASP A 1 159 ? 30.821 4.471 27.672 1.00 13.53 381 ASP A C 1
ATOM 3165 O O . ASP A 1 159 ? 30.406 4.579 26.511 1.00 14.18 381 ASP A O 1
ATOM 3174 N N . TYR A 1 160 ? 30.016 4.178 28.690 1.00 12.30 382 TYR A N 1
ATOM 3175 C CA . TYR A 1 160 ? 28.581 4.022 28.483 1.00 11.36 382 TYR A CA 1
ATOM 3176 C C . TYR A 1 160 ? 27.969 5.356 28.074 1.00 10.89 382 TYR A C 1
ATOM 3177 O O . TYR A 1 160 ? 27.204 5.443 27.106 1.00 11.01 382 TYR A O 1
ATOM 3195 N N . THR A 1 161 ? 28.314 6.418 28.801 1.00 11.11 383 THR A N 1
ATOM 3196 C CA . THR A 1 161 ? 27.857 7.754 28.449 1.00 10.90 383 THR A CA 1
ATOM 3197 C C . THR A 1 161 ? 28.323 8.140 27.056 1.00 11.43 383 THR A C 1
ATOM 3198 O O . THR A 1 161 ? 27.549 8.687 26.263 1.00 11.40 383 THR A O 1
ATOM 3209 N N . ARG A 1 162 ? 29.586 7.855 26.733 1.00 12.41 384 ARG A N 1
ATOM 3210 C CA . ARG A 1 162 ? 30.084 8.172 25.398 1.00 13.58 384 ARG A CA 1
ATOM 3211 C C . ARG A 1 162 ? 29.309 7.418 24.324 1.00 12.56 384 ARG A C 1
ATOM 3212 O O . ARG A 1 162 ? 29.028 7.970 23.253 1.00 13.01 384 ARG A O 1
ATOM 3233 N N . ALA A 1 163 ? 28.956 6.160 24.589 1.00 12.50 385 ALA A N 1
ATOM 3234 C CA . ALA A 1 163 ? 28.168 5.394 23.628 1.00 12.47 385 ALA A CA 1
ATOM 3235 C C . ALA A 1 163 ? 26.790 6.021 23.427 1.00 11.36 385 ALA A C 1
ATOM 3236 O O . ALA A 1 163 ? 26.265 6.044 22.307 1.00 11.83 385 ALA A O 1
ATOM 3244 N N . ALA A 1 164 ? 26.186 6.537 24.500 1.00 10.76 386 ALA A N 1
ATOM 3245 C CA . ALA A 1 164 ? 24.899 7.200 24.362 1.00 10.74 386 ALA A CA 1
ATOM 3246 C C . ALA A 1 164 ? 25.010 8.431 23.482 1.00 10.56 386 ALA A C 1
ATOM 3247 O O . ALA A 1 164 ? 24.130 8.692 22.658 1.00 11.11 386 ALA A O 1
ATOM 3254 N N . VAL A 1 165 ? 26.068 9.218 23.668 1.00 10.87 387 VAL A N 1
ATOM 3255 C C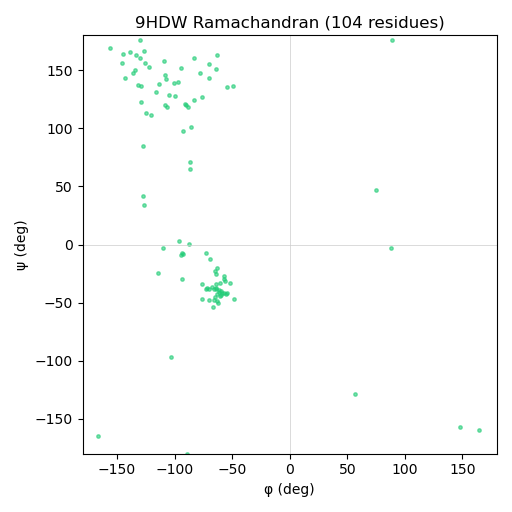A . VAL A 1 165 ? 26.251 10.419 22.859 1.00 11.58 387 VAL A CA 1
ATOM 3256 C C . VAL A 1 165 ? 26.422 10.053 21.386 1.00 11.81 387 VAL A C 1
ATOM 3257 O O . VAL A 1 165 ? 25.809 10.668 20.504 1.00 12.35 387 VAL A O 1
ATOM 3270 N N A ARG A 1 166 ? 27.256 9.046 21.101 0.58 11.86 388 ARG A N 1
ATOM 3271 N N B ARG A 1 166 ? 27.246 9.040 21.095 0.42 12.80 388 ARG A N 1
ATOM 3272 C CA A ARG A 1 166 ? 27.443 8.606 19.721 0.58 12.59 388 ARG A CA 1
ATOM 3273 C CA B ARG A 1 166 ? 27.433 8.635 19.703 0.42 14.21 388 ARG A CA 1
ATOM 3274 C C A ARG A 1 166 ? 26.123 8.142 19.119 0.58 12.18 388 ARG A C 1
ATOM 3275 C C B ARG A 1 166 ? 26.128 8.125 19.102 0.42 12.86 388 ARG A C 1
ATOM 3276 O O A ARG A 1 166 ? 25.793 8.480 17.973 0.58 13.12 388 ARG A O 1
ATOM 3277 O O B ARG A 1 166 ? 25.813 8.412 17.938 0.42 13.13 388 ARG A O 1
ATOM 3318 N N . MET A 1 167 ? 25.354 7.359 19.873 1.00 11.77 389 MET A N 1
ATOM 3319 C CA . MET A 1 167 ? 24.096 6.849 19.356 1.00 11.67 389 MET A CA 1
ATOM 3320 C C . MET A 1 167 ? 23.138 7.986 19.036 1.00 11.34 389 MET A C 1
ATOM 3321 O O . MET A 1 167 ? 22.439 7.961 18.017 1.00 12.40 389 MET A O 1
ATOM 3335 N N . ALA A 1 168 ? 23.090 9.004 19.895 1.00 10.99 390 ALA A N 1
ATOM 3336 C CA . ALA A 1 168 ? 22.228 10.148 19.630 1.00 11.85 390 ALA A CA 1
ATOM 3337 C C . ALA A 1 168 ? 22.669 10.879 18.379 1.00 12.57 390 ALA A C 1
ATOM 3338 O O . ALA A 1 168 ? 21.847 11.224 17.520 1.00 13.12 390 ALA A O 1
ATOM 3345 N N A GLU A 1 169 ? 23.974 11.185 18.286 0.38 14.96 391 GLU A N 1
ATOM 3346 N N B GLU A 1 169 ? 23.964 11.122 18.272 0.62 14.12 391 GLU A N 1
ATOM 3347 C CA A GLU A 1 169 ? 24.525 11.872 17.122 0.38 17.20 391 GLU A CA 1
ATOM 3348 C CA B GLU A 1 169 ? 24.454 11.952 17.202 0.62 15.60 391 GLU A CA 1
ATOM 3349 C C A GLU A 1 169 ? 24.074 11.194 15.853 0.38 16.79 391 GLU A C 1
ATOM 3350 C C B GLU A 1 169 ? 24.316 11.236 15.862 0.62 16.44 391 GLU A C 1
ATOM 3351 O O A GLU A 1 169 ? 23.682 11.838 14.876 0.38 17.37 391 GLU A O 1
ATOM 3352 O O B GLU A 1 169 ? 24.276 11.928 14.840 0.62 16.91 391 GLU A O 1
ATOM 3375 N N . GLU A 1 170 ? 24.181 9.884 15.844 1.00 16.58 392 GLU A N 1
ATOM 3376 C CA . GLU A 1 170 ? 23.963 9.080 14.649 1.00 17.55 392 GLU A CA 1
ATOM 3377 C C . GLU A 1 170 ? 22.495 8.825 14.338 1.00 15.78 392 GLU A C 1
ATOM 3378 O O . GLU A 1 170 ? 22.184 8.270 13.280 1.00 17.22 392 GLU A O 1
ATOM 3391 N N . HIS A 1 171 ? 21.590 9.232 15.217 1.00 13.77 393 HIS A N 1
ATOM 3392 C CA . HIS A 1 171 ? 20.146 9.104 15.029 1.00 12.96 393 HIS A CA 1
ATOM 3393 C C . HIS A 1 171 ? 19.462 10.441 15.230 1.00 12.21 393 HIS A C 1
ATOM 3394 O O . HIS A 1 171 ? 18.379 10.529 15.807 1.00 12.37 393 HIS A O 1
ATOM 3407 N N . SER A 1 172 ? 20.069 11.499 14.698 1.00 13.32 394 SER A N 1
ATOM 3408 C CA . SER A 1 172 ? 19.625 12.861 14.957 1.00 13.73 394 SER A CA 1
ATOM 3409 C C . SER A 1 172 ? 18.311 13.215 14.271 1.00 13.07 394 SER A C 1
ATOM 3410 O O . SER A 1 172 ? 17.724 14.257 14.594 1.00 13.71 394 SER A O 1
ATOM 3418 N N A GLU A 1 173 ? 17.815 12.378 13.363 0.50 13.94 395 GLU A N 1
ATOM 3419 N N B GLU A 1 173 ? 17.824 12.374 13.359 0.50 12.72 395 GLU A N 1
ATOM 3420 C CA A GLU A 1 173 ? 16.490 12.623 12.808 0.50 14.72 395 GLU A CA 1
ATOM 3421 C CA B GLU A 1 173 ? 16.492 12.582 12.809 0.50 12.62 395 GLU A CA 1
ATOM 3422 C C A GLU A 1 173 ? 15.384 12.297 13.802 0.50 12.79 395 GLU A C 1
ATOM 3423 C C B GLU A 1 173 ? 15.409 12.364 13.856 0.50 11.29 395 GLU A C 1
ATOM 3424 O O A GLU A 1 173 ? 14.225 12.648 13.550 0.50 13.55 395 GLU A O 1
ATOM 3425 O O B GLU A 1 173 ? 14.291 12.859 13.691 0.50 12.03 395 GLU A O 1
ATOM 3448 N N . PHE A 1 174 ? 15.710 11.633 14.913 1.00 11.12 396 PHE A N 1
ATOM 3449 C CA . PHE A 1 174 ? 14.719 11.275 15.928 1.00 9.79 396 PHE A CA 1
ATOM 3450 C C . PHE A 1 174 ? 15.166 11.653 17.337 1.00 9.09 396 PHE A C 1
ATOM 3451 O O . PHE A 1 174 ? 14.328 12.044 18.149 1.00 9.42 396 PHE A O 1
ATOM 3469 N N . VAL A 1 175 ? 16.443 11.476 17.652 1.00 9.39 397 VAL A N 1
ATOM 3470 C CA . VAL A 1 175 ? 16.963 11.774 18.982 1.00 9.03 397 VAL A CA 1
ATOM 3471 C C . VAL A 1 175 ? 17.270 13.256 19.075 1.00 9.15 397 VAL A C 1
ATOM 3472 O O . VAL A 1 175 ? 18.060 13.779 18.285 1.00 10.70 397 VAL A O 1
ATOM 3485 N N . VAL A 1 176 ? 16.671 13.913 20.066 1.00 9.06 398 VAL A N 1
ATOM 3486 C CA . VAL A 1 176 ? 16.777 15.347 20.246 1.00 9.45 398 VAL A CA 1
ATOM 3487 C C . VAL A 1 176 ? 17.598 15.739 21.451 1.00 8.96 398 VAL A C 1
ATOM 3488 O O . VAL A 1 176 ? 17.839 16.937 21.659 1.00 9.73 398 VAL A O 1
ATOM 3501 N N . GLY A 1 177 ? 18.067 14.779 22.233 1.00 9.16 399 GLY A N 1
ATOM 3502 C CA . GLY A 1 177 ? 18.832 15.121 23.405 1.00 10.34 399 GLY A CA 1
ATOM 3503 C C . GLY A 1 177 ? 18.954 13.958 24.353 1.00 8.71 399 GLY A C 1
ATOM 3504 O O . GLY A 1 177 ? 18.782 12.796 23.979 1.00 8.32 399 GLY A O 1
ATOM 3508 N N . PHE A 1 178 ? 19.261 14.327 25.592 1.00 8.72 400 PHE A N 1
ATOM 3509 C CA . PHE A 1 178 ? 19.699 13.403 26.610 1.00 8.43 400 PHE A CA 1
ATOM 3510 C C . PHE A 1 178 ? 18.986 13.642 27.928 1.00 8.40 400 PHE A C 1
ATOM 3511 O O . PHE A 1 178 ? 18.659 14.780 28.284 1.00 9.27 400 PHE A O 1
ATOM 3528 N N . ILE A 1 179 ? 18.827 12.550 28.678 1.00 8.06 401 ILE A N 1
ATOM 3529 C CA . ILE A 1 179 ? 18.750 12.602 30.137 1.00 8.20 401 ILE A CA 1
ATOM 3530 C C . ILE A 1 179 ? 20.177 12.450 30.635 1.00 8.15 401 ILE A C 1
ATOM 3531 O O . ILE A 1 179 ? 20.854 11.461 30.317 1.00 8.70 401 ILE A O 1
ATOM 3547 N N . SER A 1 180 ? 20.664 13.449 31.369 1.00 8.46 402 SER A N 1
ATOM 3548 C CA . SER A 1 180 ? 22.042 13.440 31.816 1.00 8.97 402 SER A CA 1
ATOM 3549 C C . SER A 1 180 ? 22.147 14.325 33.051 1.00 9.35 402 SER A C 1
ATOM 3550 O O . SER A 1 180 ? 21.221 15.061 33.376 1.00 11.02 402 SER A O 1
ATOM 3558 N N . GLY A 1 181 ? 23.285 14.266 33.729 1.00 9.73 403 GLY A N 1
ATOM 3559 C CA . GLY A 1 181 ? 23.524 15.144 34.864 1.00 10.03 403 GLY A CA 1
ATOM 3560 C C . GLY A 1 181 ? 24.266 16.408 34.517 1.00 10.39 403 GLY A C 1
ATOM 3561 O O . GLY A 1 181 ? 24.386 17.308 35.345 1.00 12.06 403 GLY A O 1
ATOM 3565 N N A SER A 1 182 ? 24.695 16.528 33.271 0.69 11.73 404 SER A N 1
ATOM 3566 N N B SER A 1 182 ? 24.814 16.460 33.305 0.31 11.29 404 SER A N 1
ATOM 3567 C CA A SER A 1 182 ? 25.577 17.581 32.811 0.69 12.25 404 SER A CA 1
ATOM 3568 C CA B SER A 1 182 ? 25.650 17.546 32.830 0.31 11.51 404 SER A CA 1
ATOM 3569 C C A SER A 1 182 ? 25.497 17.612 31.294 0.69 11.77 404 SER A C 1
ATOM 3570 C C B SER A 1 182 ? 25.517 17.599 31.312 0.31 11.74 404 SER A C 1
ATOM 3571 O O A SER A 1 182 ? 24.954 16.710 30.663 0.69 12.38 404 SER A O 1
ATOM 3572 O O B SER A 1 182 ? 24.916 16.722 30.691 0.31 12.09 404 SER A O 1
ATOM 3587 N N . ARG A 1 183 ? 26.105 18.626 30.711 1.00 12.12 405 ARG A N 1
ATOM 3588 C CA . ARG A 1 183 ? 26.301 18.640 29.267 1.00 12.32 405 ARG A CA 1
ATOM 3589 C C . ARG A 1 183 ? 27.193 17.458 28.915 1.00 12.77 405 ARG A C 1
ATOM 3590 O O . ARG A 1 183 ? 28.260 17.295 29.513 1.00 16.08 405 ARG A O 1
ATOM 3612 N N . VAL A 1 184 ? 26.721 16.587 28.031 1.00 11.37 406 VAL A N 1
ATOM 3613 C CA . VAL A 1 184 ? 27.498 15.452 27.552 1.00 11.73 406 VAL A CA 1
ATOM 3614 C C . VAL A 1 184 ? 27.819 15.551 26.068 1.00 12.08 406 VAL A C 1
ATOM 3615 O O . VAL A 1 184 ? 28.792 14.930 25.620 1.00 13.39 406 VAL A O 1
ATOM 3628 N N . SER A 1 185 ? 27.034 16.280 25.289 1.00 13.65 407 SER A N 1
ATOM 3629 C CA . SER A 1 185 ? 27.334 16.521 23.888 1.00 14.16 407 SER A CA 1
ATOM 3630 C C . SER A 1 185 ? 27.776 17.962 23.721 1.00 14.18 407 SER A C 1
ATOM 3631 O O . SER A 1 185 ? 27.208 18.877 24.333 1.00 14.00 407 SER A O 1
ATOM 3639 N N . MET A 1 186 ? 28.753 18.150 22.842 1.00 15.89 408 MET A N 1
ATOM 3640 C CA . MET A 1 186 ? 29.189 19.483 22.462 1.00 17.90 408 MET A CA 1
ATOM 3641 C C . MET A 1 186 ? 28.386 20.066 21.308 1.00 16.42 408 MET A C 1
ATOM 3642 O O . MET A 1 186 ? 28.677 21.177 20.869 1.00 18.50 408 MET A O 1
ATOM 3656 N N . LYS A 1 187 ? 27.421 19.349 20.789 1.00 14.14 409 LYS A N 1
ATOM 3657 C CA . LYS A 1 187 ? 26.624 19.839 19.681 1.00 13.39 409 LYS A CA 1
ATOM 3658 C C . LYS A 1 187 ? 25.408 20.573 20.232 1.00 11.99 409 LYS A C 1
ATOM 3659 O O . LYS A 1 187 ? 24.605 19.962 20.940 1.00 12.40 409 LYS A O 1
ATOM 3678 N N . PRO A 1 188 ? 25.217 21.865 19.914 1.00 11.92 410 PRO A N 1
ATOM 3679 C CA . PRO A 1 188 ? 24.166 22.659 20.584 1.00 11.80 410 PRO A CA 1
ATOM 3680 C C . PRO A 1 188 ? 22.756 22.323 20.144 1.00 10.54 410 PRO A C 1
ATOM 3681 O O . PRO A 1 188 ? 21.783 22.794 20.764 1.00 11.07 410 PRO A O 1
ATOM 3692 N N A GLU A 1 189 ? 22.622 21.500 19.105 0.52 10.96 411 GLU A N 1
ATOM 3693 N N B GLU A 1 189 ? 22.591 21.514 19.109 0.48 10.28 411 GLU A N 1
ATOM 3694 C CA A GLU A 1 189 ? 21.328 21.014 18.663 0.52 11.35 411 GLU A CA 1
ATOM 3695 C CA B GLU A 1 189 ? 21.255 21.128 18.686 0.48 9.98 411 GLU A CA 1
ATOM 3696 C C A GLU A 1 189 ? 20.692 20.074 19.669 0.52 11.12 411 GLU A C 1
ATOM 3697 C C B GLU A 1 189 ? 20.646 20.041 19.571 0.48 9.63 411 GLU A C 1
ATOM 3698 O O A GLU A 1 189 ? 19.471 19.900 19.651 0.52 12.64 411 GLU A O 1
ATOM 3699 O O B GLU A 1 189 ? 19.478 19.703 19.376 0.48 10.30 411 GLU A O 1
ATOM 3722 N N A PHE A 1 190 ? 21.494 19.454 20.519 0.38 10.35 412 PHE A N 1
ATOM 3723 N N B PHE A 1 190 ? 21.394 19.499 20.531 0.62 9.90 412 PHE A N 1
ATOM 3724 C CA A PHE A 1 190 ? 20.979 18.508 21.489 0.38 10.36 412 PHE A CA 1
ATOM 3725 C CA B PHE A 1 190 ? 20.870 18.509 21.463 0.62 9.90 412 PHE A CA 1
ATOM 3726 C C A PHE A 1 190 ? 20.532 19.226 22.760 0.38 9.47 412 PHE A C 1
ATOM 3727 C C B PHE A 1 190 ? 20.532 19.161 22.807 0.62 9.49 412 PHE A C 1
ATOM 3728 O O A PHE A 1 190 ? 21.126 20.220 23.191 0.38 9.84 412 PHE A O 1
ATOM 3729 O O B PHE A 1 190 ? 21.331 19.925 23.370 0.62 9.52 412 PHE A O 1
ATOM 3762 N N A LEU A 1 191 ? 19.474 18.694 23.357 0.52 9.11 413 LEU A N 1
ATOM 3763 N N B LEU A 1 191 ? 19.357 18.829 23.324 0.48 9.22 413 LEU A N 1
ATOM 3764 C CA A LEU A 1 191 ? 18.958 19.157 24.637 0.52 9.21 413 LEU A CA 1
ATOM 3765 C CA B LEU A 1 191 ? 18.977 19.251 24.663 0.48 9.03 413 LEU A CA 1
ATOM 3766 C C A LEU A 1 191 ? 19.490 18.288 25.767 0.52 9.03 413 LEU A C 1
ATOM 3767 C C B LEU A 1 191 ? 19.613 18.343 25.712 0.48 8.60 413 LEU A C 1
ATOM 3768 O O A LEU A 1 191 ? 19.503 17.060 25.650 0.52 9.50 413 LEU A O 1
ATOM 3769 O O B LEU A 1 191 ? 19.897 17.165 25.464 0.48 8.99 413 LEU A O 1
ATOM 3800 N N . HIS A 1 192 ? 19.827 18.913 26.894 1.00 8.27 414 HIS A N 1
ATOM 3801 C CA . HIS A 1 192 ? 20.240 18.184 28.088 1.00 8.34 414 HIS A CA 1
ATOM 3802 C C . HIS A 1 192 ? 19.207 18.424 29.181 1.00 8.12 414 HIS A C 1
ATOM 3803 O O . HIS A 1 192 ? 18.991 19.570 29.590 1.00 9.20 414 HIS A O 1
ATOM 3817 N N . LEU A 1 193 ? 18.577 17.345 29.650 1.00 7.78 415 LEU A N 1
ATOM 3818 C CA . LEU A 1 193 ? 17.575 17.397 30.703 1.00 7.69 415 LEU A CA 1
ATOM 3819 C C . LEU A 1 193 ? 18.099 16.631 31.909 1.00 7.80 415 LEU A C 1
ATOM 3820 O O . LEU A 1 193 ? 18.527 15.482 31.767 1.00 8.50 415 LEU A O 1
ATOM 3836 N N . THR A 1 194 ? 18.012 17.247 33.088 1.00 7.97 416 THR A N 1
ATOM 3837 C CA . THR A 1 194 ? 18.646 16.705 34.281 1.00 8.15 416 THR A CA 1
ATOM 3838 C C . THR A 1 194 ? 17.655 16.518 35.416 1.00 7.88 416 THR A C 1
ATOM 3839 O O . THR A 1 194 ? 17.148 17.507 35.971 1.00 7.91 416 THR A O 1
ATOM 3850 N N . PRO A 1 195 ? 17.396 15.261 35.796 1.00 8.32 417 PRO A N 1
ATOM 3851 C CA . PRO A 1 195 ? 16.651 14.947 37.015 1.00 8.25 417 PRO A CA 1
ATOM 3852 C C . PRO A 1 195 ? 17.614 14.836 38.194 1.00 7.99 417 PRO A C 1
ATOM 3853 O O . PRO A 1 195 ? 18.827 14.996 38.049 1.00 9.67 417 PRO A O 1
ATOM 3864 N N . GLY A 1 196 ? 17.063 14.552 39.369 1.00 7.90 418 GLY A N 1
ATOM 3865 C CA . GLY A 1 196 ? 17.866 14.613 40.582 1.00 8.41 418 GLY A CA 1
ATOM 3866 C C . GLY A 1 196 ? 18.148 16.039 41.029 1.00 8.07 418 GLY A C 1
ATOM 3867 O O . GLY A 1 196 ? 19.286 16.367 41.383 1.00 9.03 418 GLY A O 1
ATOM 3871 N N . VAL A 1 197 ? 17.111 16.874 41.055 1.00 7.81 419 VAL A N 1
ATOM 3872 C CA . VAL A 1 197 ? 17.250 18.295 41.345 1.00 7.92 419 VAL A CA 1
ATOM 3873 C C . VAL A 1 197 ? 16.352 18.687 42.515 1.00 7.98 419 VAL A C 1
ATOM 3874 O O . VAL A 1 197 ? 15.148 18.416 42.510 1.00 8.64 419 VAL A O 1
ATOM 3887 N N A GLN A 1 198 ? 16.948 19.364 43.504 0.84 8.17 420 GLN A N 1
ATOM 3888 N N B GLN A 1 198 ? 16.935 19.406 43.475 0.16 8.89 420 GLN A N 1
ATOM 3889 C CA A GLN A 1 198 ? 16.210 20.021 44.576 0.84 8.48 420 GLN A CA 1
ATOM 3890 C CA B GLN A 1 198 ? 16.209 20.008 44.586 0.16 10.02 420 GLN A CA 1
ATOM 3891 C C A GLN A 1 198 ? 17.010 21.248 44.994 0.84 8.75 420 GLN A C 1
ATOM 3892 C C B GLN A 1 198 ? 17.028 21.186 45.103 0.16 9.64 420 GLN A C 1
ATOM 3893 O O A GLN A 1 198 ? 18.215 21.327 44.777 0.84 9.39 420 GLN A O 1
ATOM 3894 O O B GLN A 1 198 ? 18.259 21.177 45.024 0.16 9.48 420 GLN A O 1
ATOM 3921 N N . LEU A 1 199 ? 16.337 22.206 45.628 1.00 9.40 421 LEU A N 1
ATOM 3922 C CA . LEU A 1 199 ? 17.049 23.389 46.115 1.00 10.41 421 LEU A CA 1
ATOM 3923 C C . LEU A 1 199 ? 17.983 23.058 47.271 1.00 10.59 421 LEU A C 1
ATOM 3924 O O . LEU A 1 199 ? 19.067 23.647 47.370 1.00 12.06 421 LEU A O 1
ATOM 3941 N N . GLU A 1 200 ? 17.559 22.175 48.172 1.00 10.53 422 GLU A N 1
ATOM 3942 C CA . GLU A 1 200 ? 18.353 21.775 49.323 1.00 10.92 422 GLU A CA 1
ATOM 3943 C C . GLU A 1 200 ? 19.142 20.509 49.013 1.00 11.45 422 GLU A C 1
ATOM 3944 O O . GLU A 1 200 ? 18.720 19.668 48.225 1.00 11.54 422 GLU A O 1
ATOM 3956 N N . ALA A 1 201 ? 20.278 20.355 49.682 1.00 12.89 423 ALA A N 1
ATOM 3957 C CA . ALA A 1 201 ? 21.057 19.131 49.581 1.00 13.64 423 ALA A CA 1
ATOM 3958 C C . ALA A 1 201 ? 20.278 17.953 50.138 1.00 13.59 423 ALA A C 1
ATOM 3959 O O . ALA A 1 201 ? 19.466 18.094 51.055 1.00 15.58 423 ALA A O 1
ATOM 3966 N N . GLY A 1 202 ? 20.559 16.776 49.601 1.00 14.02 424 GLY A N 1
ATOM 3967 C CA . GLY A 1 202 ? 20.006 15.557 50.143 1.00 14.92 424 GLY A CA 1
ATOM 3968 C C . GLY A 1 202 ? 19.769 14.508 49.068 1.00 13.71 424 GLY A C 1
ATOM 3969 O O . GLY A 1 202 ? 20.401 14.501 48.019 1.00 14.21 424 GLY A O 1
ATOM 3973 N N . GLY A 1 203 ? 18.855 13.612 49.398 1.00 13.77 425 GLY A N 1
ATOM 3974 C CA . GLY A 1 203 ? 18.559 12.467 48.565 1.00 13.71 425 GLY A CA 1
ATOM 3975 C C . GLY A 1 203 ? 17.275 11.838 49.047 1.00 13.63 425 GLY A C 1
ATOM 3976 O O . GLY A 1 203 ? 16.515 12.465 49.772 1.00 16.42 425 GLY A O 1
ATOM 3980 N N . ASP A 1 204 ? 17.001 10.616 48.622 1.00 11.97 426 ASP A N 1
ATOM 3981 C CA . ASP A 1 204 ? 15.925 9.816 49.203 1.00 12.57 426 ASP A CA 1
ATOM 3982 C C . ASP A 1 204 ? 16.525 8.543 49.784 1.00 13.07 426 ASP A C 1
ATOM 3983 O O . ASP A 1 204 ? 17.748 8.365 49.814 1.00 15.26 426 ASP A O 1
ATOM 3992 N N A ASN A 1 205 ? 15.650 7.661 50.263 0.57 13.40 427 ASN A N 1
ATOM 3993 N N B ASN A 1 205 ? 15.665 7.653 50.275 0.43 13.12 427 ASN A N 1
ATOM 3994 C CA A ASN A 1 205 ? 16.076 6.439 50.926 0.57 14.45 427 ASN A CA 1
ATOM 3995 C CA B ASN A 1 205 ? 16.136 6.433 50.913 0.43 13.81 427 ASN A CA 1
ATOM 3996 C C A ASN A 1 205 ? 16.241 5.263 49.976 0.57 13.34 427 ASN A C 1
ATOM 3997 C C B ASN A 1 205 ? 16.196 5.251 49.973 0.43 12.71 427 ASN A C 1
ATOM 3998 O O A ASN A 1 205 ? 16.492 4.143 50.435 0.57 14.71 427 ASN A O 1
ATOM 3999 O O B ASN A 1 205 ? 16.302 4.108 50.436 0.43 13.57 427 ASN A O 1
ATOM 4020 N N . LEU A 1 206 ? 16.129 5.503 48.672 1.00 11.01 428 LEU A N 1
ATOM 4021 C CA . LEU A 1 206 ? 16.209 4.494 47.627 1.00 10.58 428 LEU A CA 1
ATOM 4022 C C . LEU A 1 206 ? 17.144 4.959 46.521 1.00 10.34 428 LEU A C 1
ATOM 4023 O O . LEU A 1 206 ? 16.897 4.715 45.338 1.00 10.82 428 LEU A O 1
ATOM 4040 N N . GLY A 1 207 ? 18.240 5.614 46.896 1.00 10.74 429 GLY A N 1
ATOM 4041 C CA . GLY A 1 207 ? 19.317 5.905 45.984 1.00 10.93 429 GLY A CA 1
ATOM 4042 C C . GLY A 1 207 ? 19.229 7.198 45.192 1.00 9.84 429 GLY A C 1
ATOM 4043 O O . GLY A 1 207 ? 20.165 7.494 44.451 1.00 10.97 429 GLY A O 1
ATOM 4047 N N . GLN A 1 208 ? 18.160 7.977 45.309 1.00 9.23 430 GLN A N 1
ATOM 4048 C CA . GLN A 1 208 ? 18.144 9.261 44.619 1.00 9.08 430 GLN A CA 1
ATOM 4049 C C . GLN A 1 208 ? 19.125 10.202 45.295 1.00 9.75 430 GLN A C 1
ATOM 4050 O O . GLN A 1 208 ? 19.265 10.204 46.515 1.00 11.81 430 GLN A O 1
ATOM 4064 N N . GLN A 1 209 ? 19.788 11.017 44.484 1.00 10.27 431 GLN A N 1
ATOM 4065 C CA . GLN A 1 209 ? 20.719 12.039 44.934 1.00 11.01 431 GLN A CA 1
ATOM 4066 C C . GLN A 1 209 ? 20.355 13.358 44.275 1.00 10.47 431 GLN A C 1
ATOM 4067 O O . GLN A 1 209 ? 20.081 13.381 43.078 1.00 11.56 431 GLN A O 1
ATOM 4081 N N . TYR A 1 210 ? 20.378 14.443 45.060 1.00 9.84 432 TYR A N 1
ATOM 4082 C CA . TYR A 1 210 ? 19.984 15.746 44.556 1.00 9.35 432 TYR A CA 1
ATOM 4083 C C . TYR A 1 210 ? 21.170 16.686 44.390 1.00 9.49 432 TYR A C 1
ATOM 4084 O O . TYR A 1 210 ? 22.112 16.698 45.192 1.00 10.69 432 TYR A O 1
ATOM 4102 N N . ASN A 1 211 ? 21.067 17.514 43.358 1.00 9.25 433 ASN A N 1
ATOM 4103 C CA . ASN A 1 211 ? 21.904 18.684 43.151 1.00 9.46 433 ASN A CA 1
ATOM 4104 C C . ASN A 1 211 ? 21.002 19.874 42.869 1.00 9.26 433 ASN A C 1
ATOM 4105 O O . ASN A 1 211 ? 19.843 19.721 42.491 1.00 9.16 433 ASN A O 1
ATOM 4116 N N . SER A 1 212 ? 21.540 21.075 43.053 1.00 9.54 434 SER A N 1
ATOM 4117 C CA . SER A 1 212 ? 20.719 22.262 42.914 1.00 9.50 434 SER A CA 1
ATOM 4118 C C . SER A 1 212 ? 20.593 22.696 41.455 1.00 9.24 434 SER A C 1
ATOM 4119 O O . SER A 1 212 ? 21.442 22.385 40.610 1.00 9.89 434 SER A O 1
ATOM 4127 N N . PRO A 1 213 ? 19.573 23.507 41.152 1.00 9.69 435 PRO A N 1
ATOM 4128 C CA . PRO A 1 213 ? 19.498 24.092 39.806 1.00 10.02 435 PRO A CA 1
ATOM 4129 C C . PRO A 1 213 ? 20.741 24.860 39.413 1.00 10.28 435 PRO A C 1
ATOM 4130 O O . PRO A 1 213 ? 21.200 24.765 38.267 1.00 10.98 435 PRO A O 1
ATOM 4141 N N . GLN A 1 214 ? 21.294 25.649 40.337 1.00 10.74 436 GLN A N 1
ATOM 4142 C CA . GLN A 1 214 ? 22.493 26.403 40.003 1.00 11.60 436 GLN A CA 1
ATOM 4143 C C . GLN A 1 214 ? 23.633 25.472 39.619 1.00 11.36 436 GLN A C 1
ATOM 4144 O O . GLN A 1 214 ? 24.356 25.726 38.651 1.00 12.58 436 GLN A O 1
ATOM 4158 N N . GLU A 1 215 ? 23.819 24.395 40.379 1.00 10.98 437 GLU A N 1
ATOM 4159 C CA . GLU A 1 215 ? 24.870 23.438 40.058 1.00 11.56 437 GLU A CA 1
ATOM 4160 C C . GLU A 1 215 ? 24.644 22.797 38.687 1.00 11.04 437 GLU A C 1
ATOM 4161 O O . GLU A 1 215 ? 25.565 22.710 37.880 1.00 12.51 437 GLU A O 1
ATOM 4173 N N A VAL A 1 216 ? 23.439 22.295 38.404 0.53 10.16 438 VAL A N 1
ATOM 4174 N N B VAL A 1 216 ? 23.424 22.339 38.440 0.47 10.20 438 VAL A N 1
ATOM 4175 C CA A VAL A 1 216 ? 23.317 21.478 37.189 0.53 10.24 438 VAL A CA 1
ATOM 4176 C CA B VAL A 1 216 ? 23.116 21.526 37.273 0.47 10.41 438 VAL A CA 1
ATOM 4177 C C A VAL A 1 216 ? 23.147 22.320 35.917 0.53 10.26 438 VAL A C 1
ATOM 4178 C C B VAL A 1 216 ? 23.194 22.357 36.000 0.47 10.19 438 VAL A C 1
ATOM 4179 O O A VAL A 1 216 ? 23.542 21.871 34.831 0.53 10.37 438 VAL A O 1
ATOM 4180 O O B VAL A 1 216 ? 23.855 21.982 35.023 0.47 9.88 438 VAL A O 1
ATOM 4205 N N . ILE A 1 217 ? 22.513 23.494 36.000 1.00 10.37 439 ILE A N 1
ATOM 4206 C CA . ILE A 1 217 ? 22.398 24.350 34.832 1.00 10.42 439 ILE A CA 1
ATOM 4207 C C . ILE A 1 217 ? 23.634 25.224 34.692 1.00 11.46 439 ILE A C 1
ATOM 4208 O O . ILE A 1 217 ? 24.185 25.375 33.604 1.00 13.82 439 ILE A O 1
ATOM 4225 N N . GLY A 1 218 ? 24.079 25.825 35.789 1.00 12.07 440 GLY A N 1
ATOM 4226 C CA . GLY A 1 218 ? 25.176 26.767 35.739 1.00 14.05 440 GLY A CA 1
ATOM 4227 C C . GLY A 1 218 ? 26.527 26.103 35.621 1.00 15.88 440 GLY A C 1
ATOM 4228 O O . GLY A 1 218 ? 27.258 26.364 34.671 1.00 21.37 440 GLY A O 1
ATOM 4232 N N A LYS A 1 219 ? 26.878 25.245 36.579 0.52 15.25 441 LYS A N 1
ATOM 4233 N N B LYS A 1 219 ? 26.900 25.278 36.595 0.48 15.29 441 LYS A N 1
ATOM 4234 C CA A LYS A 1 219 ? 28.220 24.668 36.594 0.52 16.17 441 LYS A CA 1
ATOM 4235 C CA B LYS A 1 219 ? 28.224 24.660 36.557 0.48 15.64 441 LYS A CA 1
ATOM 4236 C C A LYS A 1 219 ? 28.344 23.425 35.716 0.52 15.09 441 LYS A C 1
ATOM 4237 C C B LYS A 1 219 ? 28.274 23.508 35.558 0.48 14.48 441 LYS A C 1
ATOM 4238 O O A LYS A 1 219 ? 29.418 23.176 35.157 0.52 16.81 441 LYS A O 1
ATOM 4239 O O B LYS A 1 219 ? 29.192 23.422 34.735 0.48 15.63 441 LYS A O 1
ATOM 4276 N N . ARG A 1 220 ? 27.289 22.620 35.604 1.00 12.71 442 ARG A N 1
ATOM 4277 C CA . ARG A 1 220 ? 27.344 21.396 34.813 1.00 12.44 442 ARG A CA 1
ATOM 4278 C C . ARG A 1 220 ? 26.841 21.580 33.388 1.00 12.07 442 ARG A C 1
ATOM 4279 O O . ARG A 1 220 ? 27.002 20.666 32.571 1.00 13.23 442 ARG A O 1
ATOM 4301 N N . GLY A 1 221 ? 26.248 22.725 33.068 1.00 12.21 443 GLY A N 1
ATOM 4302 C CA . GLY A 1 221 ? 25.935 23.058 31.700 1.00 12.47 443 GLY A CA 1
ATOM 4303 C C . GLY A 1 221 ? 24.702 22.422 31.101 1.00 11.39 443 GLY A C 1
ATOM 4304 O O . GLY A 1 221 ? 24.557 22.448 29.878 1.00 12.66 443 GLY A O 1
ATOM 4308 N N A SER A 1 222 ? 23.811 21.872 31.910 0.73 10.31 444 SER A N 1
ATOM 4309 N N B SER A 1 222 ? 23.808 21.862 31.913 0.27 10.86 444 SER A N 1
ATOM 4310 C CA A SER A 1 222 ? 22.591 21.286 31.395 0.73 9.69 444 SER A CA 1
ATOM 4311 C CA B SER A 1 222 ? 22.579 21.291 31.388 0.27 10.45 444 SER A CA 1
ATOM 4312 C C A SER A 1 222 ? 21.602 22.380 31.001 0.73 8.89 444 SER A C 1
ATOM 4313 C C B SER A 1 222 ? 21.624 22.396 30.955 0.27 9.56 444 SER A C 1
ATOM 4314 O O A SER A 1 222 ? 21.786 23.554 31.318 0.73 10.17 444 SER A O 1
ATOM 4315 O O B SER A 1 222 ? 21.841 23.581 31.213 0.27 10.20 444 SER A O 1
ATOM 4330 N N . ASP A 1 223 ? 20.551 21.991 30.280 1.00 8.62 445 ASP A N 1
ATOM 4331 C CA . ASP A 1 223 ? 19.570 22.942 29.778 1.00 8.58 445 ASP A CA 1
ATOM 4332 C C . ASP A 1 223 ? 18.310 23.053 30.618 1.00 8.12 445 ASP A C 1
ATOM 4333 O O . ASP A 1 223 ? 17.782 24.163 30.777 1.00 8.81 445 ASP A O 1
ATOM 4343 N N . ILE A 1 224 ? 17.780 21.912 31.070 1.00 7.98 446 ILE A N 1
ATOM 4344 C CA . ILE A 1 224 ? 16.470 21.816 31.689 1.00 7.82 446 ILE A CA 1
ATOM 4345 C C . ILE A 1 224 ? 16.611 21.022 32.977 1.00 7.75 446 ILE A C 1
ATOM 4346 O O . ILE A 1 224 ? 17.302 19.998 32.999 1.00 8.77 446 ILE A O 1
ATOM 4362 N N . ILE A 1 225 ? 15.946 21.484 34.044 1.00 7.45 447 ILE A N 1
ATOM 4363 C CA . ILE A 1 225 ? 15.839 20.684 35.262 1.00 7.45 447 ILE A CA 1
ATOM 4364 C C . ILE A 1 225 ? 14.518 19.932 35.283 1.00 7.26 447 ILE A C 1
ATOM 4365 O O . ILE A 1 225 ? 13.472 20.479 34.924 1.00 7.89 447 ILE A O 1
ATOM 4381 N N . ILE A 1 226 ? 14.575 18.681 35.737 1.00 7.18 448 ILE A N 1
ATOM 4382 C CA . ILE A 1 226 ? 13.400 17.841 35.941 1.00 7.28 448 ILE A CA 1
ATOM 4383 C C . ILE A 1 226 ? 13.215 17.722 37.454 1.00 7.20 448 ILE A C 1
ATOM 4384 O O . ILE A 1 226 ? 14.114 17.232 38.135 1.00 7.76 448 ILE A O 1
ATOM 4400 N N . VAL A 1 227 ? 12.068 18.167 37.953 1.00 7.13 449 VAL A N 1
ATOM 4401 C CA . VAL A 1 227 ? 11.819 18.244 39.403 1.00 7.28 449 VAL A CA 1
ATOM 4402 C C . VAL A 1 227 ? 10.495 17.571 39.719 1.00 7.21 449 VAL A C 1
ATOM 4403 O O . VAL A 1 227 ? 9.454 17.975 39.190 1.00 7.46 449 VAL A O 1
ATOM 4416 N N . GLY A 1 228 ? 10.538 16.559 40.597 1.00 7.31 450 GLY A N 1
ATOM 4417 C CA . GLY A 1 228 ? 9.357 15.872 41.082 1.00 7.32 450 GLY A CA 1
ATOM 4418 C C . GLY A 1 228 ? 9.013 16.332 42.496 1.00 7.42 450 GLY A C 1
ATOM 4419 O O . GLY A 1 228 ? 8.380 17.382 42.671 1.00 7.72 450 GLY A O 1
ATOM 4423 N N . ARG A 1 229 ? 9.456 15.566 43.493 1.00 7.67 451 ARG A N 1
ATOM 4424 C CA . ARG A 1 229 ? 9.060 15.787 44.886 1.00 8.12 451 ARG A CA 1
ATOM 4425 C C . ARG A 1 229 ? 9.361 17.184 45.406 1.00 7.95 451 ARG A C 1
ATOM 4426 O O . ARG A 1 229 ? 8.611 17.683 46.250 1.00 8.68 451 ARG A O 1
ATOM 4447 N N . GLY A 1 230 ? 10.420 17.840 44.927 1.00 8.12 452 GLY A N 1
ATOM 4448 C CA . GLY A 1 230 ? 10.691 19.196 45.387 1.00 8.57 452 GLY A CA 1
ATOM 4449 C C . GLY A 1 230 ? 9.535 20.138 45.141 1.00 8.40 452 GLY A C 1
ATOM 4450 O O . GLY A 1 230 ? 9.370 21.131 45.860 1.00 9.83 452 GLY A O 1
ATOM 4454 N N . ILE A 1 231 ? 8.757 19.869 44.095 1.00 8.05 453 ILE A N 1
ATOM 4455 C CA . ILE A 1 231 ? 7.509 20.562 43.831 1.00 8.31 453 ILE A CA 1
ATOM 4456 C C . ILE A 1 231 ? 6.314 19.807 44.389 1.00 8.51 453 ILE A C 1
ATOM 4457 O O . ILE A 1 231 ? 5.514 20.369 45.130 1.00 9.73 453 ILE A O 1
ATOM 4473 N N A ILE A 1 232 ? 6.172 18.527 44.007 0.56 8.40 454 ILE A N 1
ATOM 4474 N N B ILE A 1 232 ? 6.148 18.537 44.014 0.44 8.33 454 ILE A N 1
ATOM 4475 C CA A ILE A 1 232 ? 4.935 17.778 44.231 0.56 9.22 454 ILE A CA 1
ATOM 4476 C CA B ILE A 1 232 ? 4.855 17.914 44.255 0.44 8.75 454 ILE A CA 1
ATOM 4477 C C A ILE A 1 232 ? 4.602 17.689 45.723 0.56 8.99 454 ILE A C 1
ATOM 4478 C C B ILE A 1 232 ? 4.583 17.597 45.723 0.44 8.88 454 ILE A C 1
ATOM 4479 O O A ILE A 1 232 ? 3.439 17.811 46.122 0.56 10.05 454 ILE A O 1
ATOM 4480 O O B ILE A 1 232 ? 3.417 17.435 46.093 0.44 9.92 454 ILE A O 1
ATOM 4511 N N . SER A 1 233 ? 5.605 17.495 46.571 1.00 8.57 455 SER A N 1
ATOM 4512 C CA . SER A 1 233 ? 5.355 17.319 47.999 1.00 9.28 455 SER A CA 1
ATOM 4513 C C . SER A 1 233 ? 5.184 18.637 48.746 1.00 9.45 455 SER A C 1
ATOM 4514 O O . SER A 1 233 ? 4.818 18.614 49.926 1.00 10.03 455 SER A O 1
ATOM 4523 N N . ALA A 1 234 ? 5.457 19.763 48.105 1.00 9.76 456 ALA A N 1
ATOM 4524 C CA . ALA A 1 234 ? 5.258 21.056 48.735 1.00 9.90 456 ALA A CA 1
ATOM 4525 C C . ALA A 1 234 ? 3.774 21.343 48.905 1.00 9.62 456 ALA A C 1
ATOM 4526 O O . ALA A 1 234 ? 2.938 20.858 48.153 1.00 9.83 456 ALA A O 1
ATOM 4533 N N . ALA A 1 235 ? 3.439 22.188 49.876 1.00 10.59 457 ALA A N 1
ATOM 4534 C CA . ALA A 1 235 ? 2.036 22.548 50.030 1.00 10.76 457 ALA A CA 1
ATOM 4535 C C . ALA A 1 235 ? 1.548 23.346 48.835 1.00 10.74 457 ALA A C 1
ATOM 4536 O O . ALA A 1 235 ? 0.538 22.991 48.215 1.00 11.62 457 ALA A O 1
ATOM 4543 N N . ASP A 1 236 ? 2.248 24.418 48.510 1.00 11.64 458 ASP A N 1
ATOM 4544 C CA . ASP A 1 236 ? 1.893 25.255 47.373 1.00 12.05 458 ASP A CA 1
ATOM 4545 C C . ASP A 1 236 ? 2.790 24.878 46.204 1.00 11.43 458 ASP A C 1
ATOM 4546 O O . ASP A 1 236 ? 3.938 25.315 46.101 1.00 11.82 458 ASP A O 1
ATOM 4555 N N A ARG A 1 237 ? 2.253 24.007 45.335 0.69 10.68 459 ARG A N 1
ATOM 4556 N N B ARG A 1 237 ? 2.255 24.117 45.297 0.31 11.00 459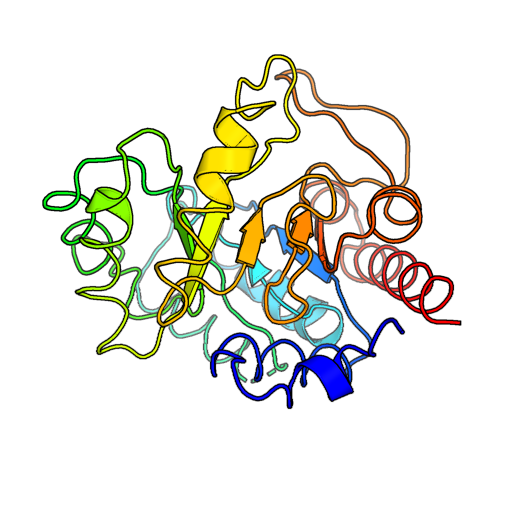 ARG A N 1
ATOM 4557 C CA A ARG A 1 237 ? 3.025 23.534 44.191 0.69 10.28 459 ARG A CA 1
ATOM 4558 C CA B ARG A 1 237 ? 3.116 23.630 44.243 0.31 10.58 459 ARG A CA 1
ATOM 4559 C C A ARG A 1 237 ? 3.319 24.654 43.194 0.69 9.38 459 ARG A C 1
ATOM 4560 C C B ARG A 1 237 ? 3.290 24.639 43.133 0.31 9.84 459 ARG A C 1
ATOM 4561 O O A ARG A 1 237 ? 4.330 24.587 42.497 0.69 9.66 459 ARG A O 1
ATOM 4562 O O B ARG A 1 237 ? 4.214 24.494 42.333 0.31 8.78 459 ARG A O 1
ATOM 4603 N N . LEU A 1 238 ? 2.441 25.659 43.064 1.00 10.08 460 LEU A N 1
ATOM 4604 C CA . LEU A 1 238 ? 2.691 26.742 42.120 1.00 10.68 460 LEU A CA 1
ATOM 4605 C C . LEU A 1 238 ? 3.881 27.576 42.562 1.00 10.40 460 LEU A C 1
ATOM 4606 O O . LEU A 1 238 ? 4.797 27.839 41.772 1.00 10.67 460 LEU A O 1
ATOM 4622 N N A GLU A 1 239 ? 3.910 27.998 43.829 0.48 10.22 461 GLU A N 1
ATOM 4623 N N B GLU A 1 239 ? 3.877 28.003 43.830 0.52 10.96 461 GLU A N 1
ATOM 4624 C CA A GLU A 1 239 ? 5.063 28.769 44.279 0.48 9.92 461 GLU A CA 1
ATOM 4625 C CA B GLU A 1 239 ? 5.010 28.737 44.376 0.52 11.62 461 GLU A CA 1
ATOM 4626 C C A GLU A 1 239 ? 6.331 27.928 44.224 0.48 9.57 461 GLU A C 1
ATOM 4627 C C B GLU A 1 239 ? 6.293 27.933 44.240 0.52 10.27 461 GLU A C 1
ATOM 4628 O O A GLU A 1 239 ? 7.405 28.439 43.885 0.48 9.80 461 GLU A O 1
ATOM 4629 O O B GLU A 1 239 ? 7.337 28.477 43.865 0.52 10.52 461 GLU A O 1
ATOM 4652 N N . ALA A 1 240 ? 6.242 26.633 44.547 1.00 9.55 462 ALA A N 1
ATOM 4653 C CA . ALA A 1 240 ? 7.440 25.810 44.444 1.00 9.60 462 ALA A CA 1
ATOM 4654 C C . ALA A 1 240 ? 7.932 25.763 42.999 1.00 8.96 462 ALA A C 1
ATOM 4655 O O . ALA A 1 240 ? 9.127 25.904 42.732 1.00 9.27 462 ALA A O 1
ATOM 4663 N N . ALA A 1 241 ? 7.019 25.570 42.048 1.00 8.92 463 ALA A N 1
ATOM 4664 C CA . ALA A 1 241 ? 7.426 25.563 40.647 1.00 8.95 463 ALA A CA 1
ATOM 4665 C C . ALA A 1 241 ? 8.086 26.879 40.264 1.00 9.00 463 ALA A C 1
ATOM 4666 O O . ALA A 1 241 ? 9.087 26.881 39.543 1.00 9.22 463 ALA A O 1
ATOM 4673 N N . GLU A 1 242 ? 7.530 28.003 40.720 1.00 9.23 464 GLU A N 1
ATOM 4674 C CA . GLU A 1 242 ? 8.132 29.292 40.405 1.00 9.59 464 GLU A CA 1
ATOM 4675 C C . GLU A 1 242 ? 9.530 29.428 40.993 1.00 9.61 464 GLU A C 1
ATOM 4676 O O . GLU A 1 242 ? 10.414 30.002 40.351 1.00 9.97 464 GLU A O 1
ATOM 4688 N N A MET A 1 243 ? 9.762 28.909 42.199 0.44 10.16 465 MET A N 1
ATOM 4689 N N B MET A 1 243 ? 9.749 28.926 42.216 0.56 9.25 465 MET A N 1
ATOM 4690 C CA A MET A 1 243 ? 11.104 28.988 42.762 0.44 10.85 465 MET A CA 1
ATOM 4691 C CA B MET A 1 243 ? 11.091 28.954 42.791 0.56 9.06 465 MET A CA 1
ATOM 4692 C C A MET A 1 243 ? 12.094 28.182 41.934 0.44 9.55 465 MET A C 1
ATOM 4693 C C B MET A 1 243 ? 12.069 28.203 41.900 0.56 8.48 465 MET A C 1
ATOM 4694 O O A MET A 1 243 ? 13.233 28.614 41.716 0.44 9.85 465 MET A O 1
ATOM 4695 O O B MET A 1 243 ? 13.167 28.687 41.600 0.56 9.03 465 MET A O 1
ATOM 4722 N N . TYR A 1 244 ? 11.689 26.992 41.481 1.00 8.43 466 TYR A N 1
ATOM 4723 C CA . TYR A 1 244 ? 12.568 26.198 40.631 1.00 8.29 466 TYR A CA 1
ATOM 4724 C C . TYR A 1 244 ? 12.766 26.838 39.263 1.00 8.43 466 TYR A C 1
ATOM 4725 O O . TYR A 1 244 ? 13.876 26.812 38.728 1.00 8.79 466 TYR A O 1
ATOM 4744 N N . ARG A 1 245 ? 11.701 27.397 38.686 1.00 8.57 467 ARG A N 1
ATOM 4745 C CA . ARG A 1 245 ? 11.826 28.067 37.394 1.00 8.52 467 ARG A CA 1
ATOM 4746 C C . ARG A 1 245 ? 12.816 29.221 37.484 1.00 8.81 467 ARG A C 1
ATOM 4747 O O . ARG A 1 245 ? 13.700 29.374 36.638 1.00 9.30 467 ARG A O 1
ATOM 4768 N N A LYS A 1 246 ? 12.670 30.061 38.505 0.60 8.95 468 LYS A N 1
ATOM 4769 N N B LYS A 1 246 ? 12.645 30.073 38.498 0.40 9.16 468 LYS A N 1
ATOM 4770 C CA A LYS A 1 246 ? 13.548 31.223 38.599 0.60 9.17 468 LYS A CA 1
ATOM 4771 C CA B LYS A 1 246 ? 13.522 31.229 38.648 0.40 9.64 468 LYS A CA 1
ATOM 4772 C C A LYS A 1 246 ? 14.986 30.796 38.814 0.60 8.91 468 LYS A C 1
ATOM 4773 C C B LYS A 1 246 ? 14.967 30.792 38.810 0.40 9.19 468 LYS A C 1
ATOM 4774 O O A LYS A 1 246 ? 15.913 31.418 38.286 0.60 9.53 468 LYS A O 1
ATOM 4775 O O B LYS A 1 246 ? 15.878 31.396 38.232 0.40 9.72 468 LYS A O 1
ATOM 4812 N N . ALA A 1 247 ? 15.194 29.744 39.608 1.00 8.73 469 ALA A N 1
ATOM 4813 C CA . ALA A 1 247 ? 16.542 29.247 39.839 1.00 8.81 469 ALA A CA 1
ATOM 4814 C C . ALA A 1 247 ? 17.169 28.753 38.538 1.00 8.81 469 ALA A C 1
ATOM 4815 O O . ALA A 1 247 ? 18.306 29.103 38.201 1.00 9.37 469 ALA A O 1
ATOM 4823 N N . ALA A 1 248 ? 16.451 27.905 37.804 1.00 8.57 470 ALA A N 1
ATOM 4824 C CA . ALA A 1 248 ? 17.026 27.346 36.586 1.00 8.79 470 ALA A CA 1
ATOM 4825 C C . ALA A 1 248 ? 17.222 28.414 35.520 1.00 8.86 470 ALA A C 1
ATOM 4826 O O . ALA A 1 248 ? 18.206 28.367 34.770 1.00 9.30 470 ALA A O 1
ATOM 4833 N N . TRP A 1 249 ? 16.300 29.374 35.431 1.00 9.05 471 TRP A N 1
ATOM 4834 C CA . TRP A 1 24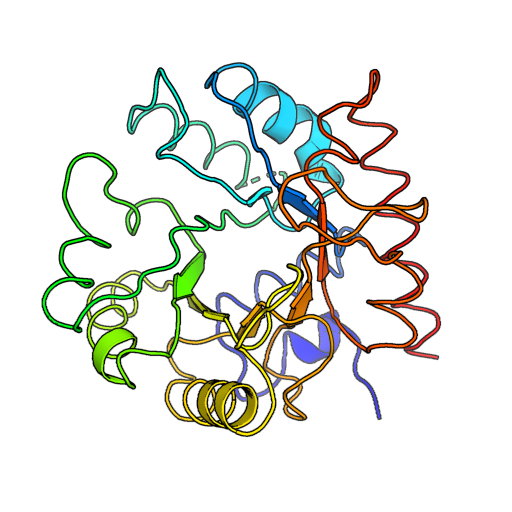9 ? 16.385 30.371 34.376 1.00 9.50 471 TRP A CA 1
ATOM 4835 C C . TRP A 1 249 ? 17.567 31.300 34.616 1.00 10.21 471 TRP A C 1
ATOM 4836 O O . TRP A 1 249 ? 18.328 31.605 33.697 1.00 10.54 471 TRP A O 1
ATOM 4857 N N A GLU A 1 250 ? 17.732 31.768 35.860 0.61 10.29 472 GLU A N 1
ATOM 4858 N N B GLU A 1 250 ? 17.754 31.747 35.854 0.39 11.45 472 GLU A N 1
ATOM 4859 C CA A GLU A 1 250 ? 18.866 32.634 36.169 0.61 10.64 472 GLU A CA 1
ATOM 4860 C CA B GLU A 1 250 ? 18.860 32.660 36.122 0.39 12.85 472 GLU A CA 1
ATOM 4861 C C A GLU A 1 250 ? 20.186 31.917 35.941 0.61 11.10 472 GLU A C 1
ATOM 4862 C C B GLU A 1 250 ? 20.212 31.954 36.049 0.39 12.02 472 GLU A C 1
ATOM 4863 O O A GLU A 1 250 ? 21.143 32.506 35.422 0.61 12.05 472 GLU A O 1
ATOM 4864 O O B GLU A 1 250 ? 21.213 32.589 35.697 0.39 12.43 472 GLU A O 1
ATOM 4887 N N . ALA A 1 251 ? 20.264 30.646 36.333 1.00 11.12 473 ALA A N 1
ATOM 4888 C CA . ALA A 1 251 ? 21.503 29.906 36.138 1.00 11.76 473 ALA A CA 1
ATOM 4889 C C . ALA A 1 251 ? 21.848 29.826 34.661 1.00 11.95 473 ALA A C 1
ATOM 4890 O O . ALA A 1 251 ? 23.020 29.938 34.278 1.00 13.51 473 ALA A O 1
ATOM 4898 N N . TYR A 1 252 ? 20.835 29.646 33.813 1.00 11.10 474 TYR A N 1
ATOM 4899 C CA . TYR A 1 252 ? 21.036 29.662 32.368 1.00 11.70 474 TYR A CA 1
ATOM 4900 C C . TYR A 1 252 ? 21.525 31.029 31.902 1.00 12.20 474 TYR A C 1
ATOM 4901 O O . TYR A 1 252 ? 22.507 31.130 31.153 1.00 13.63 474 TYR A O 1
ATOM 4919 N N . LEU A 1 253 ? 20.866 32.100 32.341 1.00 12.46 475 LEU A N 1
ATOM 4920 C CA . LEU A 1 253 ? 21.262 33.430 31.879 1.00 13.94 475 LEU A CA 1
ATOM 4921 C C . LEU A 1 253 ? 22.698 33.740 32.268 1.00 16.04 475 LEU A C 1
ATOM 4922 O O . LEU A 1 253 ? 23.456 34.357 31.497 1.00 16.30 475 LEU A O 1
ATOM 4938 N N A SER A 1 254 ? 23.077 33.372 33.489 0.58 18.29 476 SER A N 1
ATOM 4939 N N B SER A 1 254 ? 23.085 33.327 33.478 0.42 18.05 476 SER A N 1
ATOM 4940 C CA A SER A 1 254 ? 24.389 33.751 33.991 0.58 21.24 476 SER A CA 1
ATOM 4941 C CA B SER A 1 254 ? 24.435 33.565 33.971 0.42 20.56 476 SER A CA 1
ATOM 4942 C C A SER A 1 254 ? 25.494 32.991 33.274 0.58 22.83 476 SER A C 1
ATOM 4943 C C B SER A 1 254 ? 25.464 32.936 33.048 0.42 22.61 476 SER A C 1
ATOM 4944 O O A SER A 1 254 ? 26.617 33.492 33.168 0.58 22.79 476 SER A O 1
ATOM 4945 O O B SER A 1 254 ? 26.439 33.582 32.642 0.42 22.70 476 SER A O 1
ATOM 4960 N N A ARG A 1 255 ? 25.208 31.788 32.778 0.65 25.11 477 ARG A N 1
ATOM 4961 N N B ARG A 1 255 ? 25.274 31.659 32.727 0.35 25.11 477 ARG A N 1
ATOM 4962 C CA A ARG A 1 255 ? 26.210 31.094 31.976 0.65 27.45 477 ARG A CA 1
ATOM 4963 C CA B ARG A 1 255 ? 26.208 30.941 31.875 0.35 27.39 477 ARG A CA 1
ATOM 4964 C C A ARG A 1 255 ? 26.287 31.676 30.568 0.65 29.47 477 ARG A C 1
ATOM 4965 C C B ARG A 1 255 ? 26.121 31.373 30.422 0.35 29.64 477 ARG A C 1
ATOM 4966 O O A ARG A 1 255 ? 27.357 31.654 29.953 0.65 29.65 477 ARG A O 1
ATOM 4967 O O B ARG A 1 255 ? 26.915 30.899 29.600 0.35 30.54 477 ARG A O 1
ATOM 5008 N N . LEU A 1 256 ? 25.187 32.254 30.079 1.00 31.32 478 LEU A N 1
ATOM 5009 C CA . LEU A 1 256 ? 25.146 32.796 28.726 1.00 35.16 478 LEU A CA 1
ATOM 5010 C C . LEU A 1 256 ? 25.973 34.063 28.595 1.00 39.09 478 LEU A C 1
ATOM 5011 O O . LEU A 1 256 ? 26.549 34.315 27.531 1.00 39.49 478 LEU A O 1
ATOM 5028 N N . GLY A 1 257 ? 26.045 34.864 29.652 1.00 42.06 479 GLY A N 1
ATOM 5029 C CA . GLY A 1 257 ? 26.789 36.107 29.611 1.00 44.68 479 GLY A CA 1
ATOM 5030 C C . GLY A 1 257 ? 26.045 37.204 28.875 1.00 46.65 479 GLY A C 1
ATOM 5031 O O . GLY A 1 257 ? 25.902 38.316 29.384 1.00 47.69 479 GLY A O 1
#

Foldseek 3Di:
DDDQLQVLLVDPLAAPLSSLLSNLCVVLLFQEEEAAPDQELVSSLVCLQLCLSLHQEYEYAQVSHVDDAVVSLVSSQVSCVNPHFYEYAPAAEDALQVVLDVCCDDRCRPLVRHQEYEYECVHDLRVVVSVCVRNLVSSHAYAYEQWAQFPPTPSDDVNSVRSQVSCVVNSNHYQAYAHQADSDPPSSHAYEYEQEACDFDADPHGRGHDYLLCRCQVRPHRHYYDYCNQPVDPHNNVSSNVNRVSNSVSNVVNVD

Solvent-accessible surface area: 11531 Å² total

Nearest PDB structures (foldseek):
  3g3d-assembly1_B  TM=1.003E+00  e=1.882E-52  Homo sapiens
  3ewy-assembly1_A-2  TM=1.004E+00  e=6.781E-52  Homo sapiens
  7q1h-assembly1_A  TM=1.002E+00  e=9.619E-52  Homo sapiens
  2qcg-assembly1_B  TM=1.001E+00  e=8.806E-51  Homo sapiens
  2v30-assembly1_A  TM=1.000E+00  e=2.824E-50  Homo sapiens

Sequence (256 aa):
MEELSFGARAEELPRRIHPPVASSKLLRRLMMQQKKEETNLCLSADDVSSLLARREELLQLADALGPSICMMLKTHVDIILLNNDFTLDDVMMKEELITTLAKKHEEFLLIFEDRKKFADDIGNTVKKKQQYEEGGIIFKKIA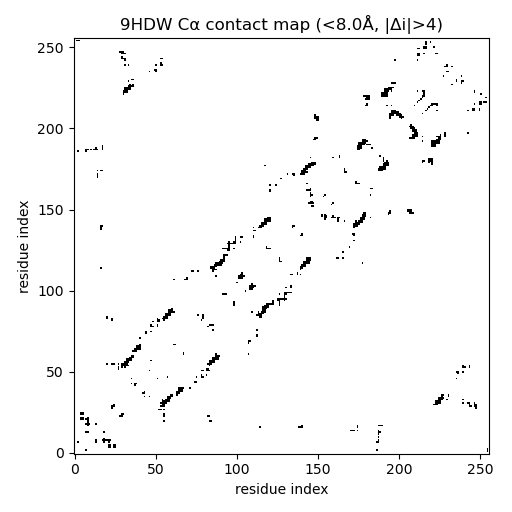SSWADDLVNAHVVPGSGVVKKGLQQEEVGLPPLHHRGCLLIAEMSSSTTGSLATGDYTRAAVRRMAEEEHSEEFVVGFISGSSRVSMKPEEFFLLHLTPGVQQLEAGGDNNLGQQYNSPQEVVIGKKRGSSDIIIVGRGIIISAADRRLEEAAEMMYRKKAAWEEAYLSSRRLG

B-factor: mean 14.73, std 7.7, range [6.93, 73.26]

Secondary structure (DSSP, 8-state):
-PPPHHHHTT-TT--HHHHHHHHHHHHHT--EEEE---S-HHHHHHHHHHHGGG-SEEEE-GGG-TT--HHHHHHHHHHH----EEEEEEEE-S-HHHHHHHHH-TTT-HHHH-SEEEEESTT-THHHHHHHHHHTTTT-EEEEE----STT----THHHHHHHHHHHHTTTTEEEEE-SS---S-TTSEEEE-SB-SSS-B-TTS-B-B-HIIIIIIS--SEEEESHHHHTSS-HHHHHHHHHHHHHHHHHHHH-

Radius of gyration: 16.76 Å; Cα contacts (8 Å, |Δi|>4): 627; chains: 1; bounding box: 42×41×40 Å

InterPro domains:
  IPR000836 Phosphoribosyltransferase domain [PF00156] (46-162)
  IPR000836 Phosphoribosyltransferase domain [cd06223] (53-175)
  IPR001754 Orotidine 5'-phosphate decarboxylase domain [PF00215] (252-466)
  IPR001754 Orotidine 5'-phosphate decarboxylase domain [SM00934] (253-466)
  IPR004467 Orotate phosphoribosyl transferase domain [TIGR00336] (15-178)
  IPR011060 Ribulose-phosphate binding barrel [SSF51366] (237-478)
  IPR013785 Aldolase-type TIM barrel [G3DSA:3.20.20.70] (222-480)
  IPR014732 Orotidine 5'-phosphate decarboxylase [TIGR01740] (254-467)
  IPR018089 Orotidine 5'-phosphate decarboxylase, active site [PS00156] (309-322)
  IPR023031 Orotate phosphoribosyltransferase [MF_01208] (1-235)
  IPR029057 Phosphoribosyltransferase-like [G3DSA:3.40.50.2020] (7-207)
  IPR029057 Phosphoribosyltransferase-like [SSF53271] (14-204)